Protein AF-A0A200PPG8-F1 (afdb_monomer_lite)

Organism: Macleaya cordata (NCBI:txid56857)

Foldseek 3Di:
DDDDDQDLVNVLVVCVLLLLLLLCVCPVVVDDSLLSLLLSLLVVVVCVVPQPCLSVLLSPDDSVLSVLQSQLSVVLVVLLPDPDHDPVVVQPPQVSHVSSQVSTDPVDGDGSVNCNVCSVVSVVSSVVSSVVVCSSCVVSNVVSVVVVVVVDDDPDDDDDDDDDDDDDDDDDDDDDDPDDPPDDPDDDDPDPPVRDDDDDDDDPPDDDDPVNVVVVVVVVVPD

Sequence (223 aa):
MASPSVTIDDLRSFHSVDRDIYTRLVMNLLRNPVEALQIMAFWVWIEESGFPNIITKMESVTNLVLNSLVEEAKLCLNYITKEVPPPASTMNNNNGIPIMRNLMNDKQKISFEFLHEHRLNALCGITKTMKNLSKVFDDIIQQAMANAAAVVPPPSSMFVWRGVYETGESSSPSHQSNLNVRAVPWSPADVPHGQRTMFITFSRGYPISESEVLNFFSRYARS

Structure (mmCIF, N/CA/C/O backbone):
data_AF-A0A200PPG8-F1
#
_entry.id   AF-A0A200PPG8-F1
#
loop_
_atom_site.group_PDB
_atom_site.id
_atom_site.type_symbol
_atom_site.label_atom_id
_atom_site.label_alt_id
_atom_site.label_comp_id
_atom_site.label_asym_id
_atom_site.label_entity_id
_atom_site.label_seq_id
_atom_site.pdbx_PDB_ins_code
_atom_site.Cartn_x
_atom_site.Cartn_y
_atom_site.Cartn_z
_atom_site.occupancy
_atom_site.B_iso_or_equiv
_atom_site.auth_seq_id
_atom_site.auth_comp_id
_atom_site.auth_asym_id
_atom_site.auth_atom_id
_atom_site.pdbx_PDB_model_num
ATOM 1 N N . MET A 1 1 ? -30.748 25.355 1.255 1.00 45.31 1 MET A N 1
ATOM 2 C CA . MET A 1 1 ? -30.587 23.888 1.174 1.00 45.31 1 MET A CA 1
ATOM 3 C C . MET A 1 1 ? -29.269 23.562 1.851 1.00 45.31 1 MET A C 1
ATOM 5 O O . MET A 1 1 ? -28.258 24.096 1.418 1.00 45.31 1 MET A O 1
ATOM 9 N N . ALA A 1 2 ? -29.284 22.832 2.967 1.00 50.25 2 ALA A N 1
ATOM 10 C CA . ALA A 1 2 ? -28.052 22.414 3.632 1.00 50.25 2 ALA A CA 1
ATOM 11 C C . ALA A 1 2 ? -27.408 21.298 2.798 1.00 50.25 2 ALA A C 1
ATOM 13 O O . ALA A 1 2 ? -28.089 20.339 2.439 1.00 50.25 2 ALA A O 1
ATOM 14 N N . SER A 1 3 ? -26.135 21.451 2.442 1.00 53.78 3 SER A N 1
ATOM 15 C CA . SER A 1 3 ? -25.363 20.400 1.780 1.00 53.78 3 SER A CA 1
ATOM 16 C C . SER A 1 3 ? -25.316 19.170 2.695 1.00 53.78 3 SER A C 1
ATOM 18 O O . SER A 1 3 ? -25.080 19.349 3.893 1.00 53.78 3 SER A O 1
ATOM 20 N N . PRO A 1 4 ? -25.534 17.943 2.191 1.00 70.00 4 PRO A N 1
ATOM 21 C CA . PRO A 1 4 ? -25.400 16.750 3.018 1.00 70.00 4 PRO A CA 1
ATOM 22 C C . PRO A 1 4 ? -23.974 16.683 3.581 1.00 70.00 4 PRO A C 1
ATOM 24 O O . PRO A 1 4 ? -22.997 16.747 2.835 1.00 70.00 4 PRO A O 1
ATOM 27 N N . SER A 1 5 ? -23.850 16.619 4.907 1.00 80.12 5 SER A N 1
ATOM 28 C CA . SER A 1 5 ? -22.564 16.441 5.577 1.00 80.12 5 SER A CA 1
ATOM 29 C C . SER A 1 5 ? -22.092 15.005 5.363 1.00 80.12 5 SER A C 1
ATOM 31 O O . SER A 1 5 ? -22.728 14.081 5.866 1.00 80.12 5 SER A O 1
ATOM 33 N N . VAL A 1 6 ? -20.994 14.822 4.628 1.00 84.25 6 VAL A N 1
ATOM 34 C CA . VAL A 1 6 ? -20.362 13.508 4.429 1.00 84.25 6 VAL A CA 1
ATOM 35 C C . VAL A 1 6 ? -19.910 12.958 5.782 1.00 84.25 6 VAL A C 1
ATOM 37 O O . VAL A 1 6 ? -19.174 13.634 6.508 1.00 84.25 6 VAL A O 1
ATOM 40 N N . THR A 1 7 ? -20.355 11.752 6.130 1.00 91.31 7 THR A N 1
ATOM 41 C CA . THR A 1 7 ? -20.001 11.101 7.397 1.00 91.31 7 THR A CA 1
ATOM 42 C C . THR A 1 7 ? -18.710 10.286 7.277 1.00 91.31 7 THR A C 1
ATOM 44 O O . THR A 1 7 ? -18.223 10.006 6.181 1.00 91.31 7 THR A O 1
ATOM 47 N N . ILE A 1 8 ? -18.128 9.885 8.413 1.00 90.31 8 ILE A N 1
ATOM 48 C CA . ILE A 1 8 ? -16.945 9.009 8.416 1.00 90.31 8 ILE A CA 1
ATOM 49 C C . ILE A 1 8 ? -17.258 7.619 7.848 1.00 90.31 8 ILE A C 1
ATOM 51 O O . ILE A 1 8 ? -16.402 7.023 7.199 1.00 90.31 8 ILE A O 1
ATOM 55 N N . ASP A 1 9 ? -18.477 7.119 8.041 1.00 90.12 9 ASP A N 1
ATOM 56 C CA . ASP A 1 9 ? -18.884 5.803 7.544 1.00 90.12 9 ASP A CA 1
ATOM 57 C C . ASP A 1 9 ? -19.121 5.818 6.028 1.00 90.12 9 ASP A C 1
ATOM 59 O O . ASP A 1 9 ? -18.788 4.843 5.349 1.00 90.12 9 ASP A O 1
ATOM 63 N N . ASP A 1 10 ? -19.561 6.954 5.471 1.00 91.88 10 ASP A N 1
ATOM 64 C CA . ASP A 1 10 ? -19.589 7.165 4.017 1.00 91.88 10 ASP A CA 1
ATOM 65 C C . ASP A 1 10 ? -18.169 7.118 3.434 1.00 91.88 10 ASP A C 1
ATOM 67 O O . ASP A 1 10 ? -17.919 6.434 2.440 1.00 91.88 10 ASP A O 1
ATOM 71 N N . LEU A 1 11 ? -17.208 7.789 4.086 1.00 91.62 11 LEU A N 1
ATOM 72 C CA . LEU A 1 11 ? -15.799 7.764 3.672 1.00 91.62 11 LEU A CA 1
ATOM 73 C C . LEU A 1 11 ? -15.197 6.358 3.775 1.00 91.62 11 LEU A C 1
ATOM 75 O O . LEU A 1 11 ? -14.459 5.933 2.889 1.00 91.62 11 LEU A O 1
ATOM 79 N N . ARG A 1 12 ? -15.517 5.612 4.835 1.00 94.25 12 ARG A N 1
ATOM 80 C CA . ARG A 1 12 ? -15.072 4.220 4.994 1.00 94.25 12 ARG A CA 1
ATOM 81 C C . ARG A 1 12 ? -15.654 3.307 3.923 1.00 94.25 12 ARG A C 1
ATOM 83 O O . ARG A 1 12 ? -14.930 2.460 3.413 1.00 94.25 12 ARG A O 1
ATOM 90 N N . SER A 1 13 ? -16.923 3.491 3.571 1.00 93.06 13 SER A N 1
ATOM 91 C CA . SER A 1 13 ? -17.581 2.719 2.512 1.00 93.06 13 SER A CA 1
ATOM 92 C C . SER A 1 13 ? -16.960 3.009 1.145 1.00 93.06 13 SER A C 1
ATOM 94 O O . SER A 1 13 ? -16.711 2.086 0.368 1.00 93.06 13 SER A O 1
ATOM 96 N N . PHE A 1 14 ? -16.636 4.279 0.882 1.00 92.31 14 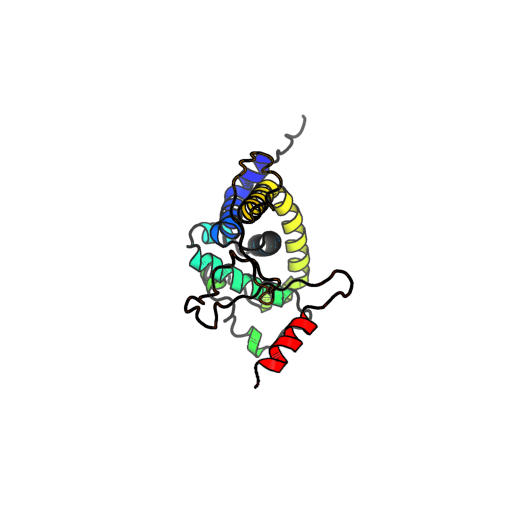PHE A N 1
ATOM 97 C CA . PHE A 1 14 ? -15.924 4.700 -0.323 1.00 92.31 14 PHE A CA 1
ATOM 98 C C . PHE A 1 14 ? -14.538 4.045 -0.438 1.00 92.31 14 PHE A C 1
ATOM 100 O O . PHE A 1 14 ? -14.189 3.532 -1.495 1.00 92.31 14 PHE A O 1
ATOM 107 N N . HIS A 1 15 ? -13.789 3.977 0.663 1.00 93.94 15 HIS A N 1
ATOM 108 C CA . HIS A 1 15 ? -12.464 3.349 0.734 1.00 93.94 15 HIS A CA 1
ATOM 109 C C . HIS A 1 15 ? -12.511 1.848 1.078 1.00 93.94 15 HIS A C 1
ATOM 111 O O . HIS A 1 15 ? -11.569 1.320 1.666 1.00 93.94 15 HIS A O 1
ATOM 117 N N . SER A 1 16 ? -13.604 1.143 0.775 1.00 95.44 16 SER A N 1
ATOM 118 C CA . SER A 1 16 ? -13.795 -0.257 1.194 1.00 95.44 16 SER A CA 1
ATOM 119 C C . SER A 1 16 ? -12.690 -1.196 0.695 1.00 95.44 16 SER A C 1
ATOM 121 O O . SER A 1 16 ? -12.131 -1.944 1.495 1.00 95.44 16 SER A O 1
ATOM 123 N N . VAL A 1 17 ? -12.313 -1.100 -0.583 1.00 95.44 17 VAL A N 1
ATOM 124 C CA . VAL A 1 17 ? -11.213 -1.888 -1.171 1.00 95.44 17 VAL A CA 1
ATOM 125 C C . VAL A 1 17 ? -9.872 -1.543 -0.511 1.00 95.44 17 VAL A C 1
ATOM 127 O O . VAL A 1 17 ? -9.114 -2.431 -0.119 1.00 95.44 17 VAL A O 1
ATOM 130 N N . ASP A 1 18 ? -9.593 -0.250 -0.315 1.00 95.62 18 ASP A N 1
ATOM 131 C CA . ASP A 1 18 ? -8.359 0.204 0.337 1.00 95.62 18 ASP A CA 1
ATOM 132 C C . ASP A 1 18 ? -8.262 -0.330 1.774 1.00 95.62 18 ASP A C 1
ATOM 134 O O . ASP A 1 18 ? -7.196 -0.751 2.230 1.00 95.62 18 ASP A O 1
ATOM 138 N N . ARG A 1 19 ? -9.394 -0.326 2.490 1.00 96.50 19 ARG A N 1
ATOM 139 C CA . ARG A 1 19 ? -9.517 -0.836 3.860 1.00 96.50 19 ARG A CA 1
ATOM 140 C C . ARG A 1 19 ? -9.292 -2.339 3.928 1.00 96.50 19 ARG A C 1
ATOM 142 O O . ARG A 1 19 ? -8.657 -2.783 4.884 1.00 96.50 19 ARG A O 1
ATOM 149 N N . ASP A 1 20 ? -9.772 -3.111 2.956 1.00 96.69 20 ASP A N 1
ATOM 150 C CA . ASP A 1 20 ? -9.534 -4.558 2.916 1.00 96.69 20 ASP A CA 1
ATOM 151 C C . ASP A 1 20 ? -8.038 -4.862 2.773 1.00 96.69 20 ASP A C 1
ATOM 153 O O . ASP A 1 20 ? -7.451 -5.568 3.599 1.00 96.69 20 ASP A O 1
ATOM 157 N N . ILE A 1 21 ? -7.374 -4.220 1.808 1.00 96.88 21 ILE A N 1
ATOM 158 C CA . ILE A 1 21 ? -5.933 -4.400 1.595 1.00 96.88 21 ILE A CA 1
ATOM 159 C C . ILE A 1 21 ? -5.150 -3.953 2.830 1.00 96.88 21 ILE A C 1
ATOM 161 O O . ILE A 1 21 ? -4.291 -4.694 3.308 1.00 96.88 21 ILE A O 1
ATOM 165 N N . TYR A 1 22 ? -5.462 -2.786 3.399 1.00 97.81 22 TYR A N 1
ATOM 166 C CA . TYR A 1 22 ? -4.789 -2.307 4.606 1.00 97.81 22 TYR A CA 1
ATOM 167 C C . TYR A 1 22 ? -4.988 -3.254 5.799 1.00 97.81 22 TYR A C 1
ATOM 169 O O . TYR A 1 22 ? -4.037 -3.542 6.531 1.00 97.81 22 TYR A O 1
ATOM 177 N N . THR A 1 23 ? -6.190 -3.812 5.958 1.00 97.31 23 THR A N 1
ATOM 178 C CA . THR A 1 23 ? -6.472 -4.834 6.975 1.00 97.31 23 THR A CA 1
ATOM 179 C C . THR A 1 23 ? -5.595 -6.062 6.758 1.00 97.31 23 THR A C 1
ATOM 181 O O . THR A 1 23 ? -4.955 -6.524 7.699 1.00 97.31 23 THR A O 1
ATOM 184 N N . ARG A 1 24 ? -5.472 -6.550 5.519 1.00 96.88 24 ARG A N 1
ATOM 185 C CA . ARG A 1 24 ? -4.594 -7.683 5.189 1.00 96.88 24 ARG A CA 1
ATOM 186 C C . ARG A 1 24 ? -3.123 -7.388 5.489 1.00 96.88 24 ARG A C 1
ATOM 188 O O . ARG A 1 24 ? -2.428 -8.259 6.015 1.00 96.88 24 ARG A O 1
ATOM 195 N N . LEU A 1 25 ? -2.644 -6.174 5.208 1.00 96.62 25 LEU A N 1
ATOM 196 C CA . LEU A 1 25 ? -1.270 -5.767 5.521 1.00 96.62 25 LEU A CA 1
ATOM 197 C C . LEU A 1 25 ? -0.988 -5.810 7.028 1.00 96.62 25 LEU A C 1
ATOM 199 O O . LEU A 1 25 ? 0.041 -6.336 7.454 1.00 96.62 25 LEU A O 1
ATOM 203 N N . VAL A 1 26 ? -1.890 -5.258 7.836 1.00 96.62 26 VAL A N 1
ATOM 204 C CA . VAL A 1 26 ? -1.639 -5.065 9.269 1.00 96.62 26 VAL A CA 1
ATOM 205 C C . VAL A 1 26 ? -2.022 -6.295 10.095 1.00 96.62 26 VAL A C 1
ATOM 207 O O . VAL A 1 26 ? -1.306 -6.652 11.024 1.00 96.62 26 VAL A O 1
ATOM 210 N N . MET A 1 27 ? -3.116 -6.976 9.755 1.00 92.56 27 MET A N 1
ATOM 211 C CA . MET A 1 27 ? -3.640 -8.099 10.541 1.00 92.56 27 MET A CA 1
ATOM 212 C C . MET A 1 27 ? -3.097 -9.452 10.086 1.00 92.56 27 MET A C 1
ATOM 214 O O . MET A 1 27 ? -2.810 -10.302 10.923 1.00 92.56 27 MET A O 1
ATOM 218 N N . ASN A 1 28 ? -2.943 -9.669 8.776 1.00 92.62 28 ASN A N 1
ATOM 219 C CA . ASN A 1 28 ? -2.535 -10.974 8.246 1.00 92.62 28 ASN A CA 1
ATOM 220 C C . ASN A 1 28 ? -1.027 -11.037 7.998 1.00 92.62 28 ASN A C 1
ATOM 222 O O . ASN A 1 28 ? -0.408 -12.064 8.264 1.00 92.62 28 ASN A O 1
ATOM 226 N N . LEU A 1 29 ? -0.438 -9.956 7.476 1.00 93.19 29 LEU A N 1
ATOM 227 C CA . LEU A 1 29 ? 1.008 -9.859 7.240 1.00 93.19 29 LEU A CA 1
ATOM 228 C C . LEU A 1 29 ? 1.774 -9.240 8.415 1.00 93.19 29 LEU A C 1
ATOM 230 O O . LEU A 1 29 ? 3.002 -9.199 8.367 1.00 93.19 29 LEU A O 1
ATOM 234 N N . LEU A 1 30 ? 1.070 -8.775 9.455 1.00 92.56 30 LEU A N 1
ATOM 235 C CA . LEU A 1 30 ? 1.650 -8.214 10.682 1.00 92.56 30 LEU A CA 1
ATOM 236 C C . LEU A 1 30 ? 2.656 -7.079 10.418 1.00 92.56 30 LEU A C 1
ATOM 238 O O . LEU A 1 30 ? 3.627 -6.899 11.155 1.00 92.56 30 LEU A O 1
ATOM 242 N N . ARG A 1 31 ? 2.439 -6.310 9.344 1.00 92.81 31 ARG A N 1
ATOM 243 C CA . ARG A 1 31 ? 3.275 -5.153 9.008 1.00 92.81 31 ARG A CA 1
ATOM 244 C C . ARG A 1 31 ? 3.054 -4.038 10.024 1.00 92.81 31 ARG A C 1
ATOM 246 O O . ARG A 1 31 ? 1.965 -3.880 10.577 1.00 92.81 31 ARG A O 1
ATOM 253 N N . ASN A 1 32 ? 4.083 -3.216 10.229 1.00 92.81 32 ASN A N 1
ATOM 254 C CA . ASN A 1 32 ? 3.949 -2.020 11.051 1.00 92.81 32 ASN A CA 1
ATOM 255 C C . ASN A 1 32 ? 2.842 -1.110 10.466 1.00 92.81 32 ASN A C 1
ATOM 257 O O . ASN A 1 32 ? 2.901 -0.814 9.272 1.00 92.81 32 ASN A O 1
ATOM 261 N N . PRO A 1 33 ? 1.868 -0.626 11.265 1.00 93.69 33 PRO A N 1
ATOM 262 C CA . PRO A 1 33 ? 0.757 0.177 10.745 1.00 93.69 33 PRO A CA 1
ATOM 263 C C . PRO A 1 33 ? 1.197 1.446 10.005 1.00 93.69 33 PRO A C 1
ATOM 265 O O . PRO A 1 33 ? 0.614 1.803 8.987 1.00 93.69 33 PRO A O 1
ATOM 268 N N . VAL A 1 34 ? 2.254 2.116 10.473 1.00 93.62 34 VAL A N 1
ATOM 269 C CA . VAL A 1 34 ? 2.763 3.344 9.842 1.00 93.62 34 VAL A CA 1
ATOM 270 C C . VAL A 1 34 ? 3.421 3.030 8.498 1.00 93.62 34 VAL A C 1
ATOM 272 O O . VAL A 1 34 ? 3.167 3.729 7.518 1.00 93.62 34 VAL A O 1
ATOM 275 N N . GLU A 1 35 ? 4.213 1.955 8.428 1.00 95.38 35 GLU A N 1
ATOM 276 C CA . GLU A 1 35 ? 4.800 1.471 7.170 1.00 95.38 35 GLU A CA 1
ATOM 277 C C . GLU A 1 35 ? 3.700 1.057 6.182 1.00 95.38 35 GLU A C 1
ATOM 279 O O . GLU A 1 35 ? 3.683 1.516 5.043 1.00 95.38 35 GLU A O 1
ATOM 284 N N . ALA A 1 36 ? 2.733 0.250 6.627 1.00 96.75 36 ALA A N 1
ATOM 285 C CA . ALA A 1 36 ? 1.607 -0.184 5.805 1.00 96.75 36 ALA A CA 1
ATOM 286 C C . ALA A 1 36 ? 0.785 1.006 5.283 1.00 96.75 36 ALA A C 1
ATOM 288 O O . ALA A 1 36 ? 0.353 0.998 4.131 1.00 96.75 36 ALA A O 1
ATOM 289 N N . LEU A 1 37 ? 0.614 2.057 6.093 1.00 97.25 37 LEU A N 1
ATOM 290 C CA . LEU A 1 37 ? -0.104 3.267 5.696 1.00 97.25 37 LEU A CA 1
ATOM 291 C C . LEU A 1 37 ? 0.655 4.036 4.608 1.00 97.25 37 LEU A C 1
ATOM 293 O O . LEU A 1 37 ? 0.040 4.528 3.663 1.00 97.25 37 LEU A O 1
ATOM 297 N N . GLN A 1 38 ? 1.983 4.118 4.716 1.00 97.44 38 GLN A N 1
ATOM 298 C CA . GLN A 1 38 ? 2.824 4.734 3.691 1.00 97.44 38 GLN A CA 1
ATOM 299 C C . GLN A 1 38 ? 2.758 3.957 2.368 1.00 97.44 38 GLN A C 1
ATOM 301 O O . GLN A 1 38 ? 2.671 4.564 1.301 1.00 97.44 38 GLN A O 1
ATOM 306 N N . ILE A 1 39 ? 2.757 2.624 2.436 1.00 97.56 39 ILE A N 1
ATOM 307 C CA . ILE A 1 39 ? 2.654 1.746 1.265 1.00 97.56 39 ILE A CA 1
ATOM 308 C C . ILE A 1 39 ? 1.281 1.880 0.592 1.00 97.56 39 ILE A C 1
ATOM 310 O O . ILE A 1 39 ? 1.216 2.060 -0.623 1.00 97.56 39 ILE A O 1
ATOM 314 N N . MET A 1 40 ? 0.192 1.893 1.367 1.00 97.62 40 MET A N 1
ATOM 315 C CA . MET A 1 40 ? -1.151 2.153 0.835 1.00 97.62 40 MET A CA 1
ATOM 316 C C . MET A 1 40 ? -1.250 3.530 0.178 1.00 97.62 40 MET A C 1
ATOM 318 O O . MET A 1 40 ? -1.759 3.652 -0.934 1.00 97.62 40 MET A O 1
ATOM 322 N N . ALA A 1 41 ? -0.723 4.569 0.831 1.00 97.19 41 ALA A N 1
ATOM 323 C CA . ALA A 1 41 ? -0.727 5.919 0.278 1.00 97.19 41 ALA A CA 1
ATOM 324 C C . ALA A 1 41 ? 0.074 6.021 -1.029 1.00 97.19 41 ALA A C 1
ATOM 326 O O . ALA A 1 41 ? -0.315 6.765 -1.928 1.00 97.19 41 ALA A O 1
ATOM 327 N N . PHE A 1 42 ? 1.160 5.255 -1.156 1.00 96.81 42 PHE A N 1
ATOM 328 C CA . PHE A 1 42 ? 1.907 5.132 -2.402 1.00 96.81 42 PHE A CA 1
ATOM 329 C C . PHE A 1 42 ? 1.078 4.497 -3.522 1.00 96.81 42 PHE A C 1
ATOM 331 O O . PHE A 1 42 ? 1.044 5.047 -4.620 1.00 96.81 42 PHE A O 1
ATOM 338 N N . TRP A 1 43 ? 0.375 3.390 -3.268 1.00 96.00 43 TRP A N 1
ATOM 339 C CA . TRP A 1 43 ? -0.461 2.752 -4.294 1.00 96.00 43 TRP A CA 1
ATOM 340 C C . TRP A 1 43 ? -1.634 3.626 -4.737 1.00 96.00 43 TRP A C 1
ATOM 342 O O . TRP A 1 43 ? -1.886 3.724 -5.936 1.00 96.00 43 TRP A O 1
ATOM 352 N N . VAL A 1 44 ? -2.281 4.330 -3.804 1.00 94.88 44 VAL A N 1
ATOM 353 C CA . VAL A 1 44 ? -3.324 5.318 -4.131 1.00 94.88 44 VAL A CA 1
ATOM 354 C C . VAL A 1 44 ? -2.755 6.447 -4.986 1.00 94.88 44 VAL A C 1
ATOM 356 O O . VAL A 1 44 ? -3.341 6.795 -6.006 1.00 94.88 44 VAL A O 1
ATOM 359 N N . TRP A 1 45 ? -1.583 6.985 -4.635 1.00 95.25 45 TRP A N 1
ATOM 360 C CA . TRP A 1 45 ? -0.941 8.017 -5.451 1.00 95.25 45 TRP A CA 1
ATOM 361 C C . TRP A 1 45 ? -0.606 7.519 -6.866 1.00 95.25 45 TRP A C 1
ATOM 363 O O . TRP A 1 45 ? -0.790 8.256 -7.834 1.00 95.25 45 TRP A O 1
ATOM 373 N N . ILE A 1 46 ? -0.148 6.274 -7.014 1.00 92.50 46 ILE A N 1
ATOM 374 C CA . ILE A 1 46 ? 0.092 5.657 -8.326 1.00 92.50 46 ILE A CA 1
ATOM 375 C C . ILE A 1 46 ? -1.198 5.583 -9.148 1.00 92.50 46 ILE A C 1
ATOM 377 O O . ILE A 1 46 ? -1.188 5.912 -10.336 1.00 92.50 46 ILE A O 1
ATOM 381 N N . GLU A 1 47 ? -2.307 5.206 -8.520 1.00 91.94 47 GLU A N 1
ATOM 382 C CA . GLU A 1 47 ? -3.615 5.157 -9.167 1.00 91.94 47 GLU A CA 1
ATOM 383 C C . GLU A 1 47 ? -4.060 6.544 -9.660 1.00 91.94 47 GLU A C 1
ATOM 385 O O . GLU A 1 47 ? -4.403 6.707 -10.834 1.00 91.94 47 GLU A O 1
ATOM 390 N N . GLU A 1 48 ? -3.933 7.564 -8.806 1.00 90.50 48 GLU A N 1
ATOM 391 C CA . GLU A 1 48 ? -4.201 8.971 -9.139 1.00 90.50 48 GLU A CA 1
ATOM 392 C C . GLU A 1 48 ? -3.257 9.527 -10.221 1.00 90.50 48 GLU A C 1
ATOM 394 O O .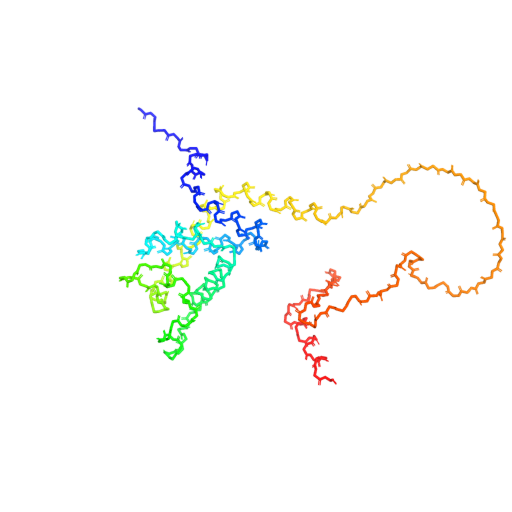 GLU A 1 48 ? -3.639 10.408 -10.991 1.00 90.50 48 GLU A O 1
ATOM 399 N N . SER A 1 49 ? -2.036 8.994 -10.317 1.00 87.88 49 SER A N 1
ATOM 400 C CA . SER A 1 49 ? -1.009 9.422 -11.278 1.00 87.88 49 SER A CA 1
ATOM 401 C C . SER A 1 49 ? -1.144 8.773 -12.660 1.00 87.88 49 SER A C 1
ATOM 403 O O . SER A 1 49 ? -0.279 8.954 -13.519 1.00 87.88 49 SER A O 1
ATOM 405 N N . GLY A 1 50 ? -2.229 8.029 -12.894 1.00 86.00 50 GLY A N 1
ATOM 406 C CA . GLY A 1 50 ? -2.568 7.481 -14.205 1.00 86.00 50 GLY A CA 1
ATOM 407 C C . GLY A 1 50 ? -2.373 5.976 -14.344 1.00 86.00 50 GLY A C 1
ATOM 408 O O . GLY A 1 50 ? -2.374 5.486 -15.467 1.00 86.00 50 GLY A O 1
ATOM 409 N N . PHE A 1 51 ? -2.242 5.224 -13.248 1.00 88.00 51 PHE A N 1
ATOM 410 C CA . PHE A 1 51 ? -2.207 3.756 -13.273 1.00 88.00 51 PHE A CA 1
ATOM 411 C C . PHE A 1 51 ? -3.483 3.173 -12.637 1.00 88.00 51 PHE A C 1
ATOM 413 O O . PHE A 1 51 ? -3.429 2.633 -11.530 1.00 88.00 51 PHE A O 1
ATOM 420 N N . PRO A 1 52 ? -4.644 3.285 -13.314 1.00 85.44 52 PRO A N 1
ATOM 421 C CA . PRO A 1 52 ? -5.944 2.967 -12.732 1.00 85.44 52 PRO A CA 1
ATOM 422 C C . PRO A 1 52 ? -6.086 1.483 -12.383 1.00 85.44 52 PRO A C 1
ATOM 424 O O . PRO A 1 52 ? -5.581 0.616 -13.105 1.00 85.44 52 PRO A O 1
ATOM 427 N N . ASN A 1 53 ? -6.884 1.193 -11.354 1.00 86.62 53 ASN A N 1
ATOM 428 C CA . ASN A 1 53 ? -7.253 -0.148 -10.897 1.00 86.62 53 ASN A CA 1
ATOM 429 C C . ASN A 1 53 ? -6.093 -0.969 -10.325 1.00 86.62 53 ASN A C 1
ATOM 431 O O . ASN A 1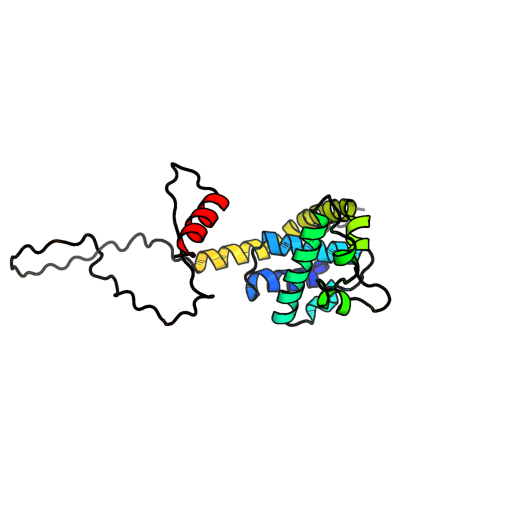 53 ? -6.171 -2.198 -10.295 1.00 86.62 53 ASN A O 1
ATOM 435 N N . ILE A 1 54 ? -4.989 -0.343 -9.907 1.00 89.25 54 ILE A N 1
ATOM 436 C CA . ILE A 1 54 ? -3.903 -1.107 -9.291 1.00 89.25 54 ILE A CA 1
ATOM 437 C C . ILE A 1 54 ? -4.376 -1.696 -7.960 1.00 89.25 54 ILE A C 1
ATOM 439 O O . ILE A 1 54 ? -4.162 -2.881 -7.714 1.00 89.25 54 ILE A O 1
ATOM 443 N N . ILE A 1 55 ? -5.091 -0.910 -7.154 1.00 91.69 55 ILE A N 1
ATOM 444 C CA . ILE A 1 55 ? -5.575 -1.319 -5.836 1.00 91.69 55 ILE A CA 1
ATOM 445 C C . ILE A 1 55 ? -6.632 -2.415 -5.974 1.00 91.69 55 ILE A C 1
ATOM 447 O O . ILE A 1 55 ? -6.503 -3.475 -5.368 1.00 91.69 55 ILE A O 1
ATOM 451 N N . THR A 1 56 ? -7.631 -2.225 -6.836 1.00 91.38 56 THR A N 1
ATOM 452 C CA . THR A 1 56 ? -8.679 -3.237 -7.063 1.00 91.38 56 THR A CA 1
ATOM 453 C C . THR A 1 56 ? -8.108 -4.557 -7.581 1.00 91.38 56 THR A C 1
ATOM 455 O O . THR A 1 56 ? -8.570 -5.631 -7.208 1.00 91.38 56 THR A O 1
ATOM 458 N N . LYS A 1 57 ? -7.033 -4.527 -8.377 1.00 90.31 57 LYS A N 1
ATOM 459 C CA . LYS A 1 57 ? -6.330 -5.757 -8.767 1.00 90.31 57 LYS A CA 1
ATOM 460 C C . LYS A 1 57 ? -5.591 -6.413 -7.599 1.00 90.31 57 LYS A C 1
ATOM 462 O O . LYS A 1 57 ? -5.563 -7.643 -7.538 1.00 90.31 57 LYS A O 1
ATOM 467 N N . MET A 1 58 ? -5.024 -5.634 -6.672 1.00 91.69 58 MET A N 1
ATOM 468 C CA . MET A 1 58 ? -4.374 -6.161 -5.461 1.00 91.69 58 MET A CA 1
ATOM 469 C C . MET A 1 58 ? -5.353 -6.864 -4.517 1.00 91.69 58 MET A C 1
ATOM 471 O O . MET A 1 58 ? -4.948 -7.795 -3.825 1.00 91.69 58 MET A O 1
ATOM 475 N N . GLU A 1 59 ? -6.632 -6.488 -4.515 1.00 91.94 59 GLU A N 1
ATOM 476 C CA . GLU A 1 59 ? -7.668 -7.163 -3.719 1.00 91.94 59 GLU A CA 1
ATOM 477 C C . GLU A 1 59 ? -7.706 -8.675 -4.011 1.00 91.94 59 GLU A C 1
ATOM 479 O O . GLU A 1 59 ? -7.728 -9.500 -3.099 1.00 91.94 59 GLU A O 1
ATOM 484 N N . SER A 1 60 ? -7.582 -9.054 -5.286 1.00 90.50 60 SER A N 1
ATOM 485 C CA . SER A 1 60 ? -7.674 -10.449 -5.741 1.00 90.50 60 SER A CA 1
ATOM 486 C C . SER A 1 60 ? -6.415 -11.302 -5.523 1.00 90.50 60 SER A C 1
ATOM 488 O O . SER A 1 60 ? -6.464 -12.526 -5.674 1.00 90.50 60 SER A O 1
ATOM 490 N N . VAL A 1 61 ? -5.269 -10.695 -5.193 1.00 91.94 61 VAL A N 1
ATOM 491 C CA . VAL A 1 61 ? -4.001 -11.433 -5.067 1.00 91.94 61 VAL A CA 1
ATOM 492 C C . VAL A 1 61 ? -3.887 -12.127 -3.711 1.00 91.94 61 VAL A C 1
ATOM 494 O O . VAL A 1 61 ? -4.510 -11.726 -2.732 1.00 91.94 61 VAL A O 1
ATOM 497 N N . THR A 1 62 ? -3.049 -13.157 -3.601 1.00 94.75 62 THR A N 1
ATOM 498 C CA . THR A 1 62 ? -2.808 -13.846 -2.321 1.00 94.75 62 THR A CA 1
ATOM 499 C C . THR A 1 62 ? -1.955 -13.002 -1.369 1.00 94.75 62 THR A C 1
ATOM 501 O O . THR A 1 62 ? -1.231 -12.104 -1.794 1.00 94.75 62 THR A O 1
ATOM 504 N N . ASN A 1 63 ? -1.975 -13.318 -0.069 1.00 93.19 63 ASN A N 1
ATOM 505 C CA . ASN A 1 63 ? -1.121 -12.641 0.920 1.00 93.19 63 ASN A CA 1
ATOM 506 C C . ASN A 1 63 ? 0.378 -12.781 0.608 1.00 93.19 63 ASN A C 1
ATOM 508 O O . ASN A 1 63 ? 1.139 -11.858 0.877 1.00 93.19 63 ASN A O 1
ATOM 512 N N . LEU A 1 64 ? 0.796 -13.890 -0.013 1.00 93.50 64 LEU A N 1
ATOM 513 C CA . LEU A 1 64 ? 2.172 -14.077 -0.477 1.00 93.50 64 LEU A CA 1
ATOM 514 C C . LEU A 1 64 ? 2.546 -13.041 -1.548 1.00 93.50 64 LEU A C 1
ATOM 516 O O . LEU A 1 64 ? 3.566 -12.370 -1.425 1.00 93.50 64 LEU A O 1
ATOM 520 N N . VAL A 1 65 ? 1.699 -12.883 -2.569 1.00 94.00 65 VAL A N 1
ATOM 521 C CA . VAL A 1 65 ? 1.922 -11.914 -3.653 1.00 94.00 65 VAL A CA 1
ATOM 522 C C . VAL A 1 65 ? 1.827 -10.482 -3.130 1.00 94.00 65 VAL A C 1
ATOM 524 O O . VAL A 1 65 ? 2.660 -9.650 -3.481 1.00 94.00 65 VAL A O 1
ATOM 527 N N . LEU A 1 66 ? 0.866 -10.203 -2.244 1.00 95.31 66 LEU A N 1
ATOM 528 C CA . LEU A 1 66 ? 0.733 -8.902 -1.591 1.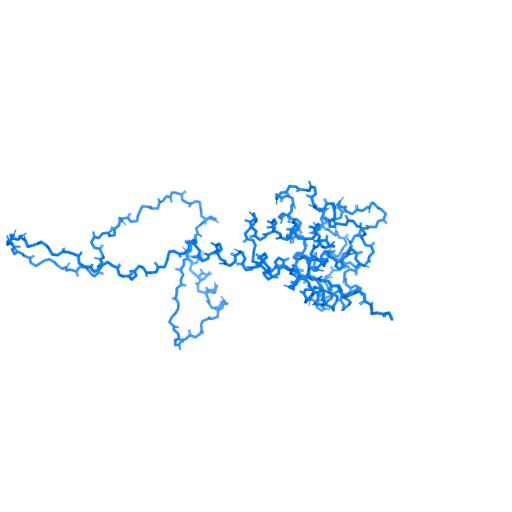00 95.31 66 LEU A CA 1
ATOM 529 C C . LEU A 1 66 ? 1.998 -8.552 -0.795 1.00 95.31 66 LEU A C 1
ATOM 531 O O . LEU A 1 66 ? 2.485 -7.430 -0.875 1.00 95.31 66 LEU A O 1
ATOM 535 N N . ASN A 1 67 ? 2.583 -9.519 -0.087 1.00 94.56 67 ASN A N 1
ATOM 536 C CA . ASN A 1 67 ? 3.831 -9.317 0.639 1.00 94.56 67 ASN A CA 1
ATOM 537 C C . ASN A 1 67 ? 4.997 -8.957 -0.295 1.00 94.56 67 ASN A C 1
ATOM 539 O O . ASN A 1 67 ? 5.788 -8.074 0.026 1.00 94.56 67 ASN A O 1
ATOM 543 N N . SER A 1 68 ? 5.091 -9.597 -1.463 1.00 93.94 68 SER A N 1
ATOM 544 C CA . SER A 1 68 ? 6.090 -9.241 -2.476 1.00 93.94 68 SER A CA 1
ATOM 545 C C . SER A 1 68 ? 5.838 -7.857 -3.087 1.00 93.94 68 SER A C 1
ATOM 547 O O . SER A 1 68 ? 6.786 -7.098 -3.268 1.00 93.94 68 SER A O 1
ATOM 549 N N . LEU A 1 69 ? 4.577 -7.485 -3.333 1.00 94.69 69 LEU A N 1
ATOM 550 C CA . LEU A 1 69 ? 4.202 -6.138 -3.786 1.00 94.69 69 LEU A CA 1
ATOM 551 C C . LEU A 1 69 ? 4.615 -5.052 -2.785 1.00 94.69 69 LEU A C 1
ATOM 553 O O . LEU A 1 69 ? 5.028 -3.970 -3.202 1.00 94.69 69 LEU A O 1
ATOM 557 N N . VAL A 1 70 ? 4.537 -5.331 -1.480 1.00 95.50 70 VAL A N 1
ATOM 558 C CA . VAL A 1 70 ? 5.034 -4.421 -0.435 1.00 95.50 70 VAL A CA 1
ATOM 559 C C . VAL A 1 70 ? 6.544 -4.215 -0.565 1.00 95.50 70 VAL A C 1
ATOM 561 O O . VAL A 1 70 ? 7.003 -3.078 -0.500 1.00 95.50 70 VAL A O 1
ATOM 564 N N . GLU A 1 71 ? 7.327 -5.273 -0.792 1.00 93.69 71 GLU A N 1
ATOM 565 C CA . GLU A 1 71 ? 8.782 -5.138 -0.968 1.00 93.69 71 GLU A CA 1
ATOM 566 C C . GLU A 1 71 ? 9.139 -4.323 -2.222 1.00 93.69 71 GLU A C 1
ATOM 568 O O . GLU A 1 71 ? 9.999 -3.442 -2.165 1.00 93.69 71 GLU A O 1
ATOM 573 N N . GLU A 1 72 ? 8.426 -4.525 -3.331 1.00 93.12 72 GLU A N 1
ATOM 574 C CA . GLU A 1 72 ? 8.584 -3.698 -4.535 1.00 93.12 72 GLU A CA 1
ATOM 575 C C . GLU A 1 72 ? 8.191 -2.232 -4.289 1.00 93.12 72 GLU A C 1
ATOM 577 O O . GLU A 1 72 ? 8.896 -1.311 -4.706 1.00 93.12 72 GLU A O 1
ATOM 582 N N . ALA A 1 73 ? 7.106 -1.990 -3.549 1.00 94.62 73 ALA A N 1
ATOM 583 C CA . ALA A 1 73 ? 6.678 -0.645 -3.173 1.00 94.62 73 ALA A CA 1
ATOM 584 C C . ALA A 1 73 ? 7.727 0.069 -2.303 1.00 94.62 73 ALA A C 1
ATOM 586 O O . ALA A 1 73 ? 7.991 1.256 -2.500 1.00 94.62 73 ALA A O 1
ATOM 587 N N . LYS A 1 74 ? 8.384 -0.649 -1.385 1.00 92.69 74 LYS A N 1
ATOM 588 C CA . LYS A 1 74 ? 9.492 -0.110 -0.580 1.00 92.69 74 LYS A CA 1
ATOM 589 C C . LYS A 1 74 ? 10.682 0.291 -1.445 1.00 92.69 74 LYS A C 1
ATOM 591 O O . LYS A 1 74 ? 11.291 1.330 -1.189 1.00 92.69 74 LYS A O 1
ATOM 596 N N . LEU A 1 75 ? 10.995 -0.486 -2.484 1.00 89.69 75 LEU A N 1
ATOM 597 C CA . LEU A 1 75 ? 12.030 -0.118 -3.453 1.00 89.69 75 LEU A CA 1
ATOM 598 C C . LEU A 1 75 ? 11.663 1.174 -4.195 1.00 89.69 75 LEU A C 1
ATOM 600 O O . LEU A 1 75 ? 12.506 2.067 -4.286 1.00 89.69 75 LEU A O 1
ATOM 604 N N . CYS A 1 76 ? 10.413 1.315 -4.650 1.00 90.69 76 CYS A N 1
ATOM 605 C CA . CYS A 1 76 ? 9.911 2.552 -5.259 1.00 90.69 76 CYS A CA 1
ATOM 606 C C . CYS A 1 76 ? 10.011 3.749 -4.308 1.00 90.69 76 CYS A C 1
ATOM 608 O O . CYS A 1 76 ? 10.529 4.799 -4.680 1.00 90.69 76 CYS A O 1
ATOM 610 N N . LEU A 1 77 ? 9.552 3.599 -3.066 1.00 91.94 77 LEU A N 1
ATOM 611 C CA . LEU A 1 77 ? 9.590 4.669 -2.070 1.00 91.94 77 LEU A CA 1
ATOM 612 C C . LEU A 1 77 ? 11.022 5.104 -1.760 1.00 91.94 77 LEU A C 1
ATOM 614 O O . LEU A 1 77 ? 11.316 6.295 -1.789 1.00 91.94 77 LEU A O 1
ATOM 618 N N . ASN A 1 78 ? 11.930 4.152 -1.537 1.00 88.81 78 ASN A N 1
ATOM 619 C CA . ASN A 1 78 ? 13.351 4.431 -1.321 1.00 88.81 78 ASN A CA 1
ATOM 620 C C . ASN A 1 78 ? 14.006 5.119 -2.528 1.00 88.81 78 ASN A C 1
ATOM 622 O O . ASN A 1 78 ? 14.975 5.859 -2.389 1.00 88.81 78 ASN A O 1
ATOM 626 N N . TYR A 1 79 ? 13.501 4.852 -3.727 1.00 84.88 79 TYR A N 1
ATOM 627 C CA . TYR A 1 79 ? 13.959 5.512 -4.937 1.00 84.88 79 TYR A CA 1
ATOM 628 C C . TYR A 1 79 ? 13.479 6.971 -4.994 1.00 84.88 79 TYR A C 1
ATOM 630 O O . TYR A 1 79 ? 14.278 7.869 -5.235 1.00 84.88 79 TYR A O 1
ATOM 638 N N . ILE A 1 80 ? 12.200 7.223 -4.703 1.00 89.00 80 ILE A N 1
ATOM 639 C CA . ILE A 1 80 ? 11.587 8.564 -4.699 1.00 89.00 80 ILE A CA 1
ATOM 640 C C . ILE A 1 80 ? 12.165 9.454 -3.579 1.00 89.00 80 ILE A C 1
ATOM 642 O O . ILE A 1 80 ? 12.240 10.679 -3.702 1.00 89.00 80 ILE A O 1
ATOM 646 N N . THR A 1 81 ? 12.591 8.876 -2.458 1.00 86.88 81 THR A N 1
ATOM 647 C CA . THR A 1 81 ? 13.184 9.657 -1.362 1.00 86.88 81 THR A CA 1
ATOM 648 C C . THR A 1 81 ? 14.619 10.094 -1.645 1.00 86.88 81 THR A C 1
ATOM 650 O O . THR A 1 81 ? 15.060 11.096 -1.082 1.00 86.88 81 THR A O 1
ATOM 653 N N . LYS A 1 82 ? 15.345 9.406 -2.535 1.00 82.69 82 LYS A N 1
ATOM 654 C CA . LYS A 1 82 ? 16.713 9.778 -2.916 1.00 82.69 82 LYS A CA 1
ATOM 655 C C . LYS A 1 82 ? 16.701 10.957 -3.888 1.00 82.69 82 LYS A C 1
ATOM 657 O O . LYS A 1 82 ? 16.005 10.942 -4.895 1.00 82.69 82 LYS A O 1
ATOM 662 N N . GLU A 1 83 ? 17.491 11.986 -3.583 1.00 70.50 83 GLU A N 1
ATOM 663 C CA . GLU A 1 83 ? 17.628 13.173 -4.442 1.00 70.50 83 GLU A CA 1
ATOM 664 C C . GLU A 1 83 ? 18.480 12.915 -5.685 1.00 70.50 83 GLU A C 1
ATOM 666 O O . GLU A 1 83 ? 18.288 13.564 -6.710 1.00 70.50 83 GLU A O 1
ATOM 671 N N . VAL A 1 84 ? 19.424 11.975 -5.592 1.00 70.38 84 VAL A N 1
ATOM 672 C CA . VAL A 1 84 ? 20.337 11.647 -6.685 1.00 70.38 84 VAL A CA 1
ATOM 673 C C . VAL A 1 84 ? 19.792 10.435 -7.444 1.00 70.38 84 VAL A C 1
ATOM 675 O O . VAL A 1 84 ? 19.622 9.375 -6.827 1.00 70.38 84 VAL A O 1
ATOM 678 N N . PRO A 1 85 ? 19.549 10.545 -8.764 1.00 62.84 85 PRO A N 1
ATOM 679 C CA . PRO A 1 85 ? 19.144 9.404 -9.570 1.00 62.84 85 PRO A CA 1
ATOM 680 C C . PRO A 1 85 ? 20.241 8.330 -9.524 1.00 62.84 85 PRO A C 1
ATOM 682 O O . PRO A 1 85 ? 21.425 8.651 -9.672 1.00 62.84 85 PRO A O 1
ATOM 685 N N . PRO A 1 86 ? 19.900 7.046 -9.322 1.00 61.75 86 PRO A N 1
ATOM 686 C CA . PRO A 1 86 ? 20.883 5.984 -9.457 1.00 61.75 86 PRO A CA 1
ATOM 687 C C . PRO A 1 86 ? 21.409 5.930 -10.901 1.00 61.75 86 PRO A C 1
ATOM 689 O O . PRO A 1 86 ? 20.720 6.369 -11.825 1.00 61.75 86 PRO A O 1
ATOM 692 N N . PRO A 1 87 ? 22.621 5.387 -11.115 1.00 63.56 87 PRO A N 1
ATOM 693 C CA . PRO A 1 87 ? 23.236 5.321 -12.437 1.00 63.56 87 PRO A CA 1
ATOM 694 C C . PRO A 1 87 ? 22.302 4.661 -13.462 1.00 63.56 87 PRO A C 1
ATOM 696 O O . PRO A 1 87 ? 21.546 3.747 -13.127 1.00 63.56 87 PRO A O 1
ATOM 699 N N . ALA A 1 88 ? 22.373 5.106 -14.721 1.00 58.53 88 ALA A N 1
ATOM 700 C CA . ALA A 1 88 ? 21.475 4.685 -15.805 1.00 58.53 88 ALA A CA 1
ATOM 701 C C . ALA A 1 88 ? 21.386 3.153 -15.988 1.00 58.53 88 ALA A C 1
ATOM 703 O O . ALA A 1 88 ? 20.351 2.630 -16.399 1.00 58.53 88 ALA A O 1
ATOM 704 N N . SER A 1 89 ? 22.436 2.416 -15.610 1.00 58.44 89 SER A N 1
ATOM 705 C CA . SER A 1 89 ? 22.467 0.948 -15.580 1.00 58.44 89 SER A CA 1
ATOM 706 C C . SER A 1 89 ? 21.439 0.322 -14.625 1.00 58.44 89 SER A C 1
ATOM 708 O O . SER A 1 89 ? 20.928 -0.759 -14.905 1.00 58.44 89 SER A O 1
ATOM 710 N N . THR A 1 90 ? 21.090 1.002 -13.531 1.00 56.03 90 THR A N 1
ATOM 711 C CA . THR A 1 90 ? 20.054 0.580 -12.575 1.00 56.03 90 THR A CA 1
ATOM 712 C C . THR A 1 90 ? 18.651 0.986 -13.042 1.00 56.03 90 THR A C 1
ATOM 714 O O . THR A 1 90 ? 17.693 0.250 -12.814 1.00 56.03 90 THR A O 1
ATOM 717 N N . MET A 1 91 ? 18.519 2.132 -13.725 1.00 53.47 91 MET A N 1
ATOM 718 C CA . MET A 1 91 ? 17.243 2.619 -14.276 1.00 53.47 91 MET A CA 1
ATOM 719 C C . MET A 1 91 ? 16.718 1.738 -15.417 1.00 53.47 91 MET A C 1
ATOM 721 O O . MET A 1 91 ? 15.515 1.496 -15.496 1.00 53.47 91 MET A O 1
ATOM 725 N N . ASN A 1 92 ? 17.606 1.236 -16.282 1.00 54.69 92 ASN A N 1
ATOM 726 C CA . ASN A 1 92 ? 17.198 0.621 -17.548 1.00 54.69 92 ASN A CA 1
ATOM 727 C C . ASN A 1 92 ? 16.505 -0.744 -17.392 1.00 54.69 92 ASN A C 1
ATOM 729 O O . ASN A 1 92 ? 15.771 -1.172 -18.277 1.00 54.69 92 ASN A O 1
ATOM 733 N N . ASN A 1 93 ? 16.699 -1.432 -16.264 1.00 58.72 93 ASN A N 1
ATOM 734 C CA . ASN A 1 93 ? 16.206 -2.799 -16.132 1.00 58.72 93 ASN A CA 1
ATOM 735 C C . ASN A 1 93 ? 14.835 -2.924 -15.459 1.00 58.72 93 ASN A C 1
ATOM 737 O O . ASN A 1 93 ? 14.201 -3.950 -15.643 1.00 58.72 93 ASN A O 1
ATOM 741 N N . ASN A 1 94 ? 14.340 -1.943 -14.688 1.00 67.81 94 ASN A N 1
ATOM 742 C CA . ASN A 1 94 ? 13.082 -2.068 -13.913 1.00 67.81 94 ASN A CA 1
ATOM 743 C C . ASN A 1 94 ? 12.934 -3.410 -13.136 1.00 67.81 94 ASN A C 1
ATOM 745 O O . ASN A 1 94 ? 11.839 -3.763 -12.699 1.00 67.81 94 ASN A O 1
ATOM 749 N N . ASN A 1 95 ? 14.035 -4.152 -12.931 1.00 68.12 95 ASN A N 1
ATOM 750 C CA . ASN A 1 95 ? 14.041 -5.530 -12.426 1.00 68.12 95 ASN A CA 1
ATOM 751 C C . ASN A 1 95 ? 13.597 -5.616 -10.962 1.00 68.12 95 ASN A C 1
ATOM 753 O O . ASN A 1 95 ? 13.326 -6.704 -10.472 1.00 68.12 95 ASN A O 1
ATOM 757 N N . GLY A 1 96 ? 13.558 -4.482 -10.260 1.00 70.75 96 GLY A N 1
ATOM 758 C CA . GLY A 1 96 ? 13.135 -4.403 -8.866 1.00 70.75 96 GLY A CA 1
ATOM 759 C C . GLY A 1 96 ? 11.623 -4.311 -8.665 1.00 70.75 96 GLY A C 1
ATOM 760 O O . GLY A 1 96 ? 11.197 -4.348 -7.521 1.00 70.75 96 GLY A O 1
ATOM 761 N N . ILE A 1 97 ? 10.826 -4.155 -9.732 1.00 84.50 97 ILE A N 1
ATOM 762 C CA . ILE A 1 97 ? 9.363 -3.978 -9.642 1.00 84.50 97 ILE A CA 1
ATOM 763 C C . ILE A 1 97 ? 8.548 -4.858 -10.626 1.00 84.50 97 ILE A C 1
ATOM 765 O O . ILE A 1 97 ? 7.616 -4.364 -11.275 1.00 84.50 97 ILE A O 1
ATOM 769 N N . PRO A 1 98 ? 8.908 -6.141 -10.839 1.00 85.19 98 PRO A N 1
ATOM 770 C CA . PRO A 1 98 ? 8.261 -6.983 -11.843 1.00 85.19 98 PRO A CA 1
ATOM 771 C C . PRO A 1 98 ? 6.780 -7.255 -11.548 1.00 85.19 98 PRO A C 1
ATOM 773 O O . PRO A 1 98 ? 5.971 -7.254 -12.476 1.00 85.19 98 PRO A O 1
ATOM 776 N N . ILE A 1 99 ? 6.397 -7.471 -10.290 1.00 84.69 99 ILE A N 1
ATOM 777 C CA . ILE A 1 99 ? 5.025 -7.838 -9.923 1.00 84.69 99 ILE A CA 1
ATOM 778 C C . ILE A 1 99 ? 4.104 -6.631 -10.082 1.00 84.69 99 ILE A C 1
ATOM 780 O O . ILE A 1 99 ? 3.042 -6.744 -10.692 1.00 84.69 99 ILE A O 1
ATOM 784 N N . MET A 1 100 ? 4.529 -5.458 -9.617 1.00 84.88 100 MET A N 1
ATOM 785 C CA . MET A 1 100 ? 3.773 -4.217 -9.744 1.00 84.88 100 MET A CA 1
ATOM 786 C C . MET A 1 100 ? 3.567 -3.843 -11.218 1.00 84.88 100 MET A C 1
ATOM 788 O O . MET A 1 100 ? 2.464 -3.464 -11.608 1.00 84.88 100 MET A O 1
ATOM 792 N N . ARG A 1 101 ? 4.584 -4.042 -12.070 1.00 85.25 101 ARG A N 1
ATOM 793 C CA . ARG A 1 101 ? 4.466 -3.845 -13.528 1.00 85.25 101 ARG A CA 1
ATOM 794 C C . ARG A 1 101 ? 3.544 -4.857 -14.205 1.00 85.25 101 ARG A C 1
ATOM 796 O O . ARG A 1 101 ? 2.883 -4.488 -15.171 1.00 85.25 101 ARG A O 1
ATOM 803 N N . ASN A 1 102 ? 3.502 -6.099 -13.725 1.00 85.19 102 ASN A N 1
ATOM 804 C CA . ASN A 1 102 ? 2.612 -7.139 -14.252 1.00 85.19 102 ASN A CA 1
ATOM 805 C C . ASN A 1 102 ? 1.159 -6.952 -13.807 1.00 85.19 102 ASN A C 1
ATOM 807 O O . ASN A 1 102 ? 0.242 -7.372 -14.506 1.00 85.19 102 ASN A O 1
ATOM 811 N N . LEU A 1 103 ? 0.941 -6.317 -12.654 1.00 84.44 103 LEU A N 1
ATOM 812 C CA . LEU A 1 103 ? -0.396 -5.979 -12.180 1.00 84.44 103 LEU A CA 1
ATOM 813 C C . LEU A 1 103 ? -1.015 -4.839 -13.009 1.00 84.44 103 LEU A C 1
ATOM 815 O O . LEU A 1 103 ? -2.231 -4.770 -13.192 1.00 84.44 103 LEU A O 1
ATOM 819 N N . MET A 1 104 ? -0.187 -3.946 -13.548 1.00 83.31 104 MET A N 1
ATOM 820 C CA . MET A 1 104 ? -0.619 -2.831 -14.392 1.00 83.31 104 MET A CA 1
ATOM 821 C C . MET A 1 104 ? -1.014 -3.277 -15.804 1.00 83.31 104 MET A C 1
ATOM 823 O O . MET A 1 104 ? -0.660 -4.353 -16.276 1.00 83.31 104 MET A O 1
ATOM 827 N N . ASN A 1 105 ? -1.785 -2.438 -16.497 1.00 72.56 105 ASN A N 1
ATOM 828 C CA . ASN A 1 105 ? -2.177 -2.712 -17.878 1.00 72.56 105 ASN A CA 1
ATOM 829 C C . ASN A 1 105 ? -0.963 -2.622 -18.817 1.00 72.56 105 ASN A C 1
ATOM 831 O O . ASN A 1 105 ? -0.113 -1.748 -18.663 1.00 72.56 105 ASN A O 1
ATOM 835 N N . ASP A 1 106 ? -0.925 -3.457 -19.859 1.00 66.38 106 ASP A N 1
ATOM 836 C CA . ASP A 1 106 ? 0.228 -3.535 -20.770 1.00 66.38 106 ASP A CA 1
ATOM 837 C C . ASP A 1 106 ? 0.579 -2.227 -21.485 1.00 66.38 106 ASP A C 1
ATOM 839 O O . ASP A 1 106 ? 1.726 -2.029 -21.884 1.00 66.38 106 ASP A O 1
ATOM 843 N N . LYS A 1 107 ? -0.391 -1.317 -21.609 1.00 65.38 107 LYS A N 1
ATOM 844 C CA . LYS A 1 107 ? -0.226 -0.016 -22.264 1.00 65.38 107 LYS A CA 1
ATOM 845 C C . LYS A 1 107 ? 0.480 1.027 -21.390 1.00 65.38 107 LYS A C 1
ATOM 847 O O . LYS A 1 107 ? 0.951 2.019 -21.934 1.00 65.38 107 LYS A O 1
ATOM 852 N N . GLN A 1 108 ? 0.553 0.829 -20.070 1.00 70.81 108 GLN A N 1
ATOM 853 C CA . GLN A 1 108 ? 1.113 1.814 -19.143 1.00 70.81 108 GLN A CA 1
ATOM 854 C C . GLN A 1 108 ? 1.743 1.115 -17.934 1.00 70.81 108 GLN A C 1
ATOM 856 O O . GLN A 1 108 ? 1.048 0.618 -17.051 1.00 70.81 108 GLN A O 1
ATOM 861 N N . LYS A 1 109 ? 3.080 1.066 -17.904 1.00 79.62 109 LYS A N 1
ATOM 862 C CA . LYS A 1 109 ? 3.856 0.389 -16.854 1.00 79.62 109 LYS A CA 1
ATOM 863 C C . LYS A 1 109 ? 4.713 1.396 -16.101 1.00 79.62 109 LYS A C 1
ATOM 865 O O . LYS A 1 109 ? 5.484 2.125 -16.721 1.00 79.62 109 LYS A O 1
ATOM 870 N N . ILE A 1 110 ? 4.612 1.393 -14.776 1.00 84.56 110 ILE A N 1
ATOM 871 C CA . ILE A 1 110 ? 5.410 2.257 -13.903 1.00 84.56 110 ILE A CA 1
ATOM 872 C C . ILE A 1 110 ? 6.900 1.967 -14.078 1.00 84.56 110 ILE A C 1
ATOM 874 O O . ILE A 1 110 ? 7.322 0.813 -14.005 1.00 84.56 110 ILE A O 1
ATOM 878 N N . SER A 1 111 ? 7.705 2.994 -14.327 1.00 84.88 111 SER A N 1
ATOM 879 C CA . SER A 1 111 ? 9.163 2.891 -14.442 1.00 84.88 111 SER A CA 1
ATOM 880 C C . SER A 1 111 ? 9.849 3.715 -13.358 1.00 84.88 111 SER A C 1
ATOM 882 O O . SER A 1 111 ? 9.274 4.658 -12.813 1.00 84.88 111 SER A O 1
ATOM 884 N N . PHE A 1 112 ? 11.109 3.390 -13.069 1.00 83.00 112 PHE A N 1
ATOM 885 C CA . PHE A 1 112 ? 11.924 4.236 -12.195 1.00 83.00 112 PHE A CA 1
ATOM 886 C C . PHE A 1 112 ? 12.126 5.648 -12.766 1.00 83.00 112 PHE A C 1
ATOM 888 O O . PHE A 1 112 ? 12.185 6.608 -12.006 1.00 83.00 112 PHE A O 1
ATOM 895 N N . GLU A 1 113 ? 12.158 5.789 -14.092 1.00 82.50 113 GLU A N 1
ATOM 896 C CA . GLU A 1 113 ? 12.206 7.087 -14.773 1.00 82.50 113 GLU A CA 1
ATOM 897 C C . GLU A 1 113 ? 10.969 7.941 -14.460 1.00 82.50 113 GLU A C 1
ATOM 899 O O . GLU A 1 113 ? 11.112 9.071 -13.996 1.00 82.50 113 GLU A O 1
ATOM 904 N N . PHE A 1 114 ? 9.767 7.364 -14.590 1.00 86.31 114 PHE A N 1
ATOM 905 C CA . PHE A 1 114 ? 8.516 8.038 -14.236 1.00 86.31 114 PHE A CA 1
ATOM 906 C C . PHE A 1 114 ? 8.514 8.492 -12.769 1.00 86.31 114 PHE A C 1
ATOM 908 O O . PHE A 1 114 ? 8.150 9.628 -12.462 1.00 86.31 114 PHE A O 1
ATOM 915 N N . LEU A 1 115 ? 8.956 7.613 -11.862 1.00 87.69 115 LEU A N 1
ATOM 916 C CA . LEU A 1 115 ? 9.044 7.910 -10.431 1.00 87.69 115 LEU A CA 1
ATOM 917 C C . LEU A 1 115 ? 10.032 9.039 -10.121 1.00 87.69 115 LEU A C 1
ATOM 919 O O . LEU A 1 115 ? 9.775 9.840 -9.223 1.00 87.69 115 LEU A O 1
ATOM 923 N N . HIS A 1 116 ? 11.152 9.108 -10.844 1.00 84.56 116 HIS A N 1
ATOM 924 C CA . HIS A 1 116 ? 12.129 10.182 -10.687 1.00 84.56 116 HIS A CA 1
ATOM 925 C C . HIS A 1 116 ? 11.576 11.523 -11.181 1.00 84.56 116 HIS A C 1
ATOM 927 O O . H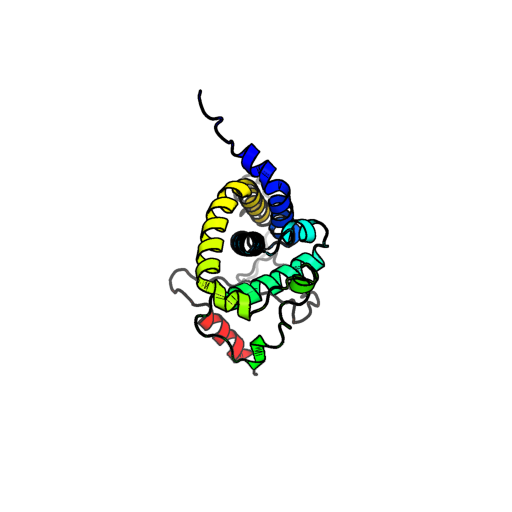IS A 1 116 ? 11.698 12.538 -10.498 1.00 84.56 116 HIS A O 1
ATOM 933 N N . GLU A 1 117 ? 10.947 11.526 -12.356 1.00 87.00 117 GLU A N 1
ATOM 934 C CA . GLU A 1 117 ? 10.356 12.724 -12.957 1.00 87.00 117 GLU A CA 1
ATOM 935 C C . GLU A 1 117 ? 9.258 13.318 -12.062 1.00 87.00 117 GLU A C 1
ATOM 937 O O . GLU A 1 117 ? 9.212 14.526 -11.831 1.00 87.00 117 GLU A O 1
ATOM 942 N N . HIS A 1 118 ? 8.427 12.460 -11.466 1.00 88.81 118 HIS A N 1
ATOM 943 C CA . HIS A 1 118 ? 7.293 12.868 -10.635 1.00 88.81 118 HIS A CA 1
ATOM 944 C C . HIS A 1 118 ? 7.611 12.884 -9.132 1.00 88.81 118 HIS A C 1
ATOM 946 O O . HIS A 1 118 ? 6.705 12.989 -8.307 1.00 88.81 118 HIS A O 1
ATOM 952 N N . ARG A 1 119 ? 8.890 12.823 -8.742 1.00 91.19 119 ARG A N 1
ATOM 953 C CA . ARG A 1 119 ? 9.338 12.607 -7.355 1.00 91.19 119 ARG A CA 1
ATOM 954 C C . ARG A 1 119 ? 8.721 13.560 -6.328 1.00 91.19 119 ARG A C 1
ATOM 956 O O . ARG A 1 119 ? 8.214 13.128 -5.297 1.00 91.19 119 ARG A O 1
ATOM 963 N N . LEU A 1 120 ? 8.765 14.867 -6.592 1.00 91.12 120 LEU A N 1
ATOM 964 C CA . LEU A 1 120 ? 8.235 15.878 -5.665 1.00 91.12 120 LEU A CA 1
ATOM 965 C C . LEU A 1 120 ? 6.707 15.807 -5.559 1.00 91.12 120 LEU A C 1
ATOM 967 O O . LEU A 1 120 ? 6.154 15.959 -4.468 1.00 91.12 120 LEU A O 1
ATOM 971 N N . ASN A 1 121 ? 6.033 15.536 -6.681 1.00 93.94 121 ASN A N 1
ATOM 972 C CA . ASN A 1 121 ? 4.594 15.303 -6.699 1.00 93.94 121 ASN A CA 1
ATOM 973 C C . ASN A 1 121 ? 4.239 14.050 -5.888 1.00 93.94 121 ASN A C 1
ATOM 975 O O . ASN A 1 121 ? 3.331 14.116 -5.065 1.00 93.94 121 ASN A O 1
ATOM 979 N N . ALA A 1 122 ? 5.017 12.975 -6.035 1.00 93.25 122 ALA A N 1
ATOM 980 C CA . ALA A 1 122 ? 4.866 11.742 -5.276 1.00 93.25 122 ALA A CA 1
ATOM 981 C C . ALA A 1 122 ? 4.988 11.976 -3.772 1.00 93.25 122 ALA A C 1
ATOM 983 O O . ALA A 1 122 ? 4.082 11.632 -3.022 1.00 93.25 122 ALA A O 1
ATOM 984 N N . LEU A 1 123 ? 6.063 12.623 -3.312 1.00 93.25 123 LEU A N 1
ATOM 985 C CA . LEU A 1 123 ? 6.266 12.888 -1.883 1.00 93.25 123 LEU A CA 1
ATOM 986 C C . LEU A 1 123 ? 5.125 13.722 -1.279 1.00 93.25 123 LEU A C 1
ATOM 988 O O . LEU A 1 123 ? 4.634 13.413 -0.188 1.00 93.25 123 LEU A O 1
ATOM 992 N N . CYS A 1 124 ? 4.675 14.755 -1.997 1.00 94.25 124 CYS A N 1
ATOM 993 C CA . CYS A 1 124 ? 3.549 15.587 -1.577 1.00 94.25 124 CYS A CA 1
ATOM 994 C C . CYS A 1 124 ? 2.230 14.795 -1.558 1.00 94.25 124 CYS A C 1
ATOM 996 O O . CYS A 1 124 ? 1.508 14.812 -0.556 1.00 94.25 124 CYS A O 1
ATOM 998 N N . GLY A 1 125 ? 1.944 14.065 -2.639 1.00 93.94 125 GLY A N 1
ATOM 999 C CA . GLY A 1 125 ? 0.748 13.243 -2.807 1.00 93.94 125 GLY A CA 1
ATOM 1000 C C . GLY A 1 125 ? 0.641 12.170 -1.732 1.00 93.94 125 GLY A C 1
ATOM 1001 O O . GLY A 1 125 ? -0.350 12.126 -1.012 1.00 93.94 125 GLY A O 1
ATOM 1002 N N . ILE A 1 126 ? 1.706 11.395 -1.524 1.00 96.00 126 ILE A N 1
ATOM 1003 C CA . ILE A 1 126 ? 1.776 10.347 -0.498 1.00 96.00 126 ILE A CA 1
ATOM 1004 C C . ILE A 1 126 ? 1.503 10.934 0.888 1.00 96.00 126 ILE A C 1
ATOM 1006 O O . ILE A 1 126 ? 0.656 10.420 1.614 1.00 96.00 126 ILE A O 1
ATOM 1010 N N . THR A 1 127 ? 2.149 12.045 1.252 1.00 95.25 127 THR A N 1
ATOM 1011 C CA . THR A 1 127 ? 1.956 12.670 2.573 1.00 95.25 127 THR A CA 1
ATOM 1012 C C . THR A 1 127 ? 0.509 13.137 2.776 1.00 95.25 127 THR A C 1
ATOM 1014 O O . THR A 1 127 ? -0.075 12.944 3.847 1.00 95.25 127 THR A O 1
ATOM 1017 N N . LYS A 1 128 ? -0.100 13.731 1.741 1.00 95.38 128 LYS A N 1
ATOM 1018 C CA . LYS A 1 128 ? -1.508 14.150 1.756 1.00 95.38 128 LYS A CA 1
ATOM 1019 C C . LYS A 1 128 ? -2.440 12.947 1.913 1.00 95.38 128 LYS A C 1
ATOM 1021 O O . LYS A 1 128 ? -3.345 12.981 2.747 1.00 95.38 128 LYS A O 1
ATOM 1026 N N . THR A 1 129 ? -2.196 11.887 1.154 1.00 94.31 129 THR A N 1
ATOM 1027 C CA . THR A 1 129 ? -2.997 10.665 1.177 1.00 94.31 129 THR A CA 1
ATOM 1028 C C . THR A 1 129 ? -2.880 9.949 2.516 1.00 94.31 129 THR A C 1
ATOM 1030 O O . THR A 1 129 ? -3.904 9.593 3.090 1.00 94.31 129 THR A O 1
ATOM 1033 N N . MET A 1 130 ? -1.683 9.854 3.104 1.00 95.56 130 MET A N 1
ATOM 1034 C CA . MET A 1 130 ? -1.492 9.300 4.452 1.00 95.56 130 MET A CA 1
ATOM 1035 C C . MET A 1 130 ? -2.355 10.015 5.497 1.00 95.56 130 MET A C 1
ATOM 1037 O O . MET A 1 130 ? -2.969 9.360 6.333 1.00 95.56 130 MET A O 1
ATOM 1041 N N . LYS A 1 131 ? -2.445 11.350 5.442 1.00 93.75 131 LYS A N 1
ATOM 1042 C CA . LYS A 1 131 ? -3.274 12.136 6.373 1.00 93.75 131 LYS A CA 1
ATOM 1043 C C . LYS A 1 131 ? -4.774 11.866 6.212 1.00 93.75 131 LYS A C 1
ATOM 1045 O O . LYS A 1 131 ? -5.525 11.996 7.179 1.00 93.75 131 LYS A O 1
ATOM 1050 N N . ASN A 1 132 ? -5.220 11.554 5.000 1.00 93.25 132 ASN A N 1
ATOM 1051 C CA . ASN A 1 132 ? -6.612 11.202 4.741 1.00 93.25 132 ASN A CA 1
ATOM 1052 C C . ASN A 1 132 ? -6.895 9.772 5.207 1.00 93.25 132 ASN A C 1
ATOM 1054 O O . ASN A 1 132 ? -7.809 9.556 6.000 1.00 93.25 132 ASN A O 1
ATOM 1058 N N . LEU A 1 133 ? -6.061 8.822 4.780 1.00 93.19 133 LEU A N 1
ATOM 1059 C CA . LEU A 1 133 ? -6.211 7.408 5.107 1.00 93.19 133 LEU A CA 1
ATOM 1060 C C . LEU A 1 133 ? -6.051 7.135 6.605 1.00 93.19 133 LEU A C 1
ATOM 1062 O O . LEU A 1 133 ? -6.766 6.292 7.129 1.00 93.19 133 LEU A O 1
ATOM 1066 N N . SER A 1 134 ? -5.208 7.878 7.332 1.00 93.50 134 SER A N 1
ATOM 1067 C CA . SER A 1 134 ? -5.063 7.699 8.785 1.00 93.50 134 SER A CA 1
ATOM 1068 C C . SER A 1 134 ? -6.374 7.909 9.541 1.00 93.50 134 SER A C 1
ATOM 1070 O O . SER A 1 134 ? -6.635 7.209 10.511 1.00 93.50 134 SER A O 1
ATOM 1072 N N . LYS A 1 135 ? -7.224 8.832 9.078 1.00 93.00 135 LYS A N 1
ATOM 1073 C CA . LYS A 1 135 ? -8.555 9.062 9.656 1.00 93.00 135 LYS A CA 1
ATOM 1074 C C . LYS A 1 135 ? -9.522 7.947 9.289 1.00 93.00 135 LYS A C 1
ATOM 1076 O O . LYS A 1 135 ? -10.311 7.512 10.117 1.00 93.00 135 LYS A O 1
ATOM 1081 N N . VAL A 1 136 ? -9.472 7.510 8.032 1.00 94.81 136 VAL A N 1
ATOM 1082 C CA . VAL A 1 136 ? -10.374 6.480 7.510 1.00 94.81 136 VAL A CA 1
ATOM 1083 C C . VAL A 1 136 ? -10.036 5.111 8.096 1.00 94.81 136 VAL A C 1
ATOM 1085 O O . VAL A 1 136 ? -10.939 4.298 8.243 1.00 94.81 136 VAL A O 1
ATOM 1088 N N . PHE A 1 137 ? -8.772 4.851 8.442 1.00 96.75 137 PHE A N 1
ATOM 1089 C CA . PHE A 1 137 ? -8.269 3.558 8.923 1.00 96.75 137 PHE A CA 1
ATOM 1090 C C . PHE A 1 137 ? -7.998 3.527 10.433 1.00 96.75 137 PHE A C 1
ATOM 1092 O O . PHE A 1 137 ? -7.427 2.553 10.925 1.00 96.75 137 PHE A O 1
ATOM 1099 N N . ASP A 1 138 ? -8.383 4.569 11.172 1.00 95.38 138 ASP A N 1
ATOM 1100 C CA . ASP A 1 138 ? -8.108 4.703 12.608 1.00 95.38 138 ASP A CA 1
ATOM 1101 C C . ASP A 1 138 ? -8.595 3.486 13.414 1.00 95.38 138 ASP A C 1
ATOM 1103 O O . ASP A 1 138 ? -7.871 2.955 14.250 1.00 95.38 138 ASP A O 1
ATOM 1107 N N . ASP A 1 139 ? -9.769 2.947 13.077 1.00 95.25 139 ASP A N 1
ATOM 1108 C CA . ASP A 1 139 ? -10.320 1.744 13.707 1.00 95.25 139 ASP A CA 1
ATOM 1109 C C . ASP A 1 139 ? -9.454 0.494 13.472 1.00 95.25 139 ASP A C 1
ATOM 1111 O O . ASP A 1 139 ? -9.242 -0.299 14.389 1.00 95.25 139 ASP A O 1
ATOM 1115 N N . ILE A 1 140 ? -8.877 0.345 12.275 1.00 96.50 140 ILE A N 1
ATOM 1116 C CA . ILE A 1 140 ? -7.979 -0.771 11.940 1.00 96.50 140 ILE A CA 1
ATOM 1117 C C . ILE A 1 140 ? -6.651 -0.620 12.697 1.00 96.50 140 ILE A C 1
ATOM 1119 O O . ILE A 1 140 ? -6.114 -1.601 13.215 1.00 96.50 140 ILE A O 1
ATOM 1123 N N . ILE A 1 141 ? -6.132 0.609 12.801 1.00 94.06 141 ILE A N 1
ATOM 1124 C CA . ILE A 1 141 ? -4.907 0.921 13.554 1.00 94.06 141 ILE A CA 1
ATOM 1125 C C . ILE A 1 141 ? -5.102 0.600 15.041 1.00 94.06 141 ILE A C 1
ATOM 1127 O O . ILE A 1 141 ? -4.268 -0.086 15.634 1.00 94.06 141 ILE A O 1
ATOM 1131 N N . GLN A 1 142 ? -6.213 1.044 15.633 1.00 93.62 142 GLN A N 1
ATOM 1132 C CA . GLN A 1 142 ? -6.547 0.776 17.032 1.00 93.62 142 GLN A CA 1
ATOM 1133 C C . GLN A 1 142 ? -6.704 -0.721 17.298 1.00 93.62 142 GLN A C 1
ATOM 1135 O O . GLN A 1 142 ? -6.140 -1.237 18.265 1.00 93.62 142 GLN A O 1
ATOM 1140 N N . GLN A 1 143 ? -7.400 -1.438 16.412 1.00 93.00 143 GLN A N 1
ATOM 1141 C CA . GLN A 1 143 ? -7.553 -2.885 16.528 1.00 93.00 143 GLN A CA 1
ATOM 1142 C C . GLN A 1 143 ? -6.197 -3.602 16.471 1.00 93.00 143 GLN A C 1
ATOM 1144 O O . GLN A 1 143 ? -5.948 -4.521 17.252 1.00 93.00 143 GLN A O 1
ATOM 1149 N N . ALA A 1 144 ? -5.293 -3.177 15.586 1.00 90.56 144 ALA A N 1
ATOM 1150 C CA . ALA A 1 144 ? -3.972 -3.783 15.457 1.00 90.56 144 ALA A CA 1
ATOM 1151 C C . ALA A 1 144 ? -3.120 -3.569 16.715 1.00 90.56 144 ALA A C 1
ATOM 1153 O O . ALA A 1 144 ? -2.457 -4.493 17.189 1.00 90.56 144 ALA A O 1
ATOM 1154 N N . MET A 1 145 ? -3.181 -2.366 17.294 1.00 88.81 145 MET A N 1
ATOM 1155 C CA . MET A 1 145 ? -2.507 -2.044 18.553 1.00 88.81 145 MET A CA 1
ATOM 1156 C C . MET A 1 145 ? -3.061 -2.861 19.725 1.00 88.81 145 MET A C 1
ATOM 1158 O O . MET A 1 145 ? -2.285 -3.381 20.526 1.00 88.81 145 MET A O 1
ATOM 1162 N N . ALA A 1 146 ? -4.384 -3.019 19.808 1.00 89.12 146 ALA A N 1
ATOM 1163 C CA . ALA A 1 146 ? -5.026 -3.836 20.835 1.00 89.12 146 ALA A CA 1
ATOM 1164 C C . ALA A 1 146 ? -4.614 -5.314 20.727 1.00 89.12 146 ALA A C 1
ATOM 1166 O O . ALA A 1 146 ? -4.266 -5.935 21.733 1.00 89.12 146 ALA A O 1
ATOM 1167 N N . ASN A 1 147 ? -4.575 -5.860 19.508 1.00 87.06 147 ASN A N 1
ATOM 1168 C CA . ASN A 1 147 ? -4.127 -7.231 19.258 1.00 87.06 147 ASN A CA 1
ATOM 1169 C C . ASN A 1 147 ? -2.662 -7.433 19.676 1.00 87.06 147 ASN A C 1
ATOM 1171 O O . ASN A 1 147 ? -2.338 -8.426 20.323 1.00 87.06 147 ASN A O 1
ATOM 1175 N N . ALA A 1 148 ? -1.782 -6.478 19.359 1.00 81.81 148 ALA A N 1
ATOM 1176 C CA . ALA A 1 148 ? -0.380 -6.534 19.767 1.00 81.81 148 ALA A CA 1
ATOM 1177 C C . ALA A 1 148 ? -0.216 -6.490 21.298 1.00 81.81 148 ALA A C 1
ATOM 1179 O O . ALA A 1 148 ? 0.594 -7.231 21.853 1.00 81.81 148 ALA A O 1
ATOM 1180 N N . ALA A 1 149 ? -1.012 -5.666 21.987 1.00 80.44 149 ALA A N 1
ATOM 1181 C CA . ALA A 1 149 ? -1.006 -5.578 23.446 1.00 80.44 149 ALA A CA 1
ATOM 1182 C C . ALA A 1 149 ? -1.513 -6.864 24.120 1.00 80.44 149 ALA A C 1
ATOM 1184 O O . ALA A 1 149 ? -0.987 -7.245 25.158 1.00 80.44 149 ALA A O 1
ATOM 1185 N N . ALA A 1 150 ? -2.485 -7.563 23.528 1.00 79.69 150 ALA A N 1
ATOM 1186 C CA . ALA A 1 150 ? -3.004 -8.823 24.065 1.00 79.69 150 ALA A CA 1
ATOM 1187 C C . ALA A 1 150 ? -1.991 -9.985 23.998 1.00 79.69 150 ALA A C 1
ATOM 1189 O O . ALA A 1 150 ? -2.060 -10.910 24.805 1.00 79.69 150 ALA A O 1
ATOM 1190 N N . VAL A 1 151 ? -1.041 -9.941 23.057 1.00 71.75 151 VAL A N 1
ATOM 1191 C CA . VAL A 1 151 ? 0.027 -10.950 22.921 1.00 71.75 151 VAL A CA 1
ATOM 1192 C C . VAL A 1 151 ? 1.135 -10.755 23.968 1.00 71.75 151 VAL A C 1
ATOM 1194 O O . VAL A 1 151 ? 1.849 -11.705 24.291 1.00 71.75 151 VAL A O 1
ATOM 1197 N N . VAL A 1 152 ? 1.263 -9.557 24.550 1.00 63.84 152 VAL A N 1
ATOM 1198 C CA . VAL A 1 152 ? 2.182 -9.282 25.663 1.00 63.84 152 VAL A CA 1
ATOM 1199 C C . VAL A 1 152 ? 1.404 -9.417 26.976 1.00 63.84 152 VAL A C 1
ATOM 1201 O O . VAL A 1 152 ? 0.618 -8.527 27.301 1.00 63.84 152 VAL A O 1
ATOM 1204 N N . PRO A 1 153 ? 1.578 -10.497 27.764 1.00 55.50 153 PRO A N 1
ATOM 1205 C CA . PRO A 1 153 ? 0.855 -10.620 29.022 1.00 55.50 153 PRO A CA 1
ATOM 1206 C C . PRO A 1 153 ? 1.221 -9.438 29.936 1.00 55.50 153 PRO A C 1
ATOM 1208 O O . PRO A 1 153 ? 2.409 -9.113 30.061 1.00 55.50 153 PRO A O 1
ATOM 1211 N N . PRO A 1 154 ? 0.242 -8.777 30.583 1.00 55.62 154 PRO A N 1
ATOM 1212 C CA . PRO A 1 154 ? 0.554 -7.769 31.584 1.00 55.62 154 PRO A CA 1
ATOM 1213 C C . PRO A 1 154 ? 1.398 -8.419 32.692 1.00 55.62 154 PRO A C 1
ATOM 1215 O O . PRO A 1 154 ? 1.177 -9.591 33.012 1.00 55.62 154 PRO A O 1
ATOM 1218 N N . PRO A 1 155 ? 2.361 -7.702 33.304 1.00 50.47 155 PRO A N 1
ATOM 1219 C CA . PRO A 1 155 ? 3.022 -8.203 34.498 1.00 50.47 155 PRO A CA 1
ATOM 1220 C C . PRO A 1 155 ? 1.937 -8.413 35.553 1.00 50.47 155 PRO A C 1
ATOM 1222 O O . PRO A 1 155 ? 1.346 -7.445 36.028 1.00 50.47 155 PRO A O 1
ATOM 1225 N N . SER A 1 156 ? 1.628 -9.676 35.855 1.00 53.66 156 SER A N 1
ATOM 1226 C CA . SER A 1 156 ? 0.583 -10.065 36.798 1.00 53.66 156 SER A CA 1
ATOM 1227 C C . SER A 1 156 ? 0.844 -9.425 38.158 1.00 53.66 156 SER A C 1
ATOM 1229 O O . SER A 1 156 ? 1.603 -9.947 38.974 1.00 53.66 156 SER A O 1
ATOM 1231 N N . SER A 1 157 ? 0.217 -8.281 38.411 1.00 51.03 157 SER A N 1
ATOM 1232 C CA . SER A 1 157 ? 0.016 -7.794 39.759 1.00 51.03 157 SER A CA 1
ATOM 1233 C C . SER A 1 157 ? -1.203 -8.518 40.326 1.00 51.03 157 SER A C 1
ATOM 1235 O O . SER A 1 157 ? -2.245 -8.627 39.686 1.00 51.03 157 SER A O 1
ATOM 1237 N N . MET A 1 158 ? -1.039 -9.001 41.556 1.00 38.91 158 MET A N 1
ATOM 1238 C CA . MET A 1 158 ? -2.104 -9.449 42.452 1.00 38.91 158 MET A CA 1
ATOM 1239 C C . MET A 1 158 ? -2.614 -10.895 42.271 1.00 38.91 158 MET A C 1
ATOM 1241 O O . MET A 1 158 ? -3.665 -11.144 41.700 1.00 38.91 158 MET A O 1
ATOM 1245 N N . PHE A 1 159 ? -1.934 -11.843 42.927 1.00 37.41 159 PHE A N 1
ATOM 1246 C CA . PHE A 1 159 ? -2.630 -12.861 43.726 1.00 37.41 159 PHE A CA 1
ATOM 1247 C C . PHE A 1 159 ? -2.172 -12.705 45.180 1.00 37.41 159 PHE A C 1
ATOM 1249 O O . PHE A 1 159 ? -1.064 -13.078 45.559 1.00 37.41 159 PHE A O 1
ATOM 1256 N N . VAL A 1 160 ? -3.029 -12.065 45.971 1.00 37.41 160 VAL A N 1
ATOM 1257 C CA . VAL A 1 160 ? -2.917 -11.905 47.421 1.00 37.41 160 VAL A CA 1
ATOM 1258 C C . VAL A 1 160 ? -3.817 -12.986 48.045 1.00 37.41 160 VAL A C 1
ATOM 1260 O O . VAL A 1 160 ? -4.955 -13.144 47.616 1.00 37.41 160 VAL A O 1
ATOM 1263 N N . TRP A 1 161 ? -3.288 -13.686 49.058 1.00 32.28 161 TRP A N 1
ATOM 1264 C CA . TRP A 1 161 ? -3.913 -14.678 49.962 1.00 32.28 161 TRP A CA 1
ATOM 1265 C C . TRP A 1 161 ? -4.141 -16.121 49.471 1.00 32.28 161 TRP A C 1
ATOM 1267 O O . TRP A 1 161 ? -5.086 -16.416 48.751 1.00 32.28 161 TRP A O 1
ATOM 1277 N N . ARG A 1 162 ? -3.407 -17.071 50.073 1.00 26.88 162 ARG A N 1
ATOM 1278 C CA . ARG A 1 162 ? -3.892 -17.846 51.238 1.00 26.88 162 ARG A CA 1
ATOM 1279 C C . ARG A 1 162 ? -2.712 -18.573 51.896 1.00 26.88 162 ARG A C 1
ATOM 1281 O O . ARG A 1 162 ? -2.015 -19.341 51.243 1.00 26.88 162 ARG A O 1
ATOM 1288 N N . GLY A 1 163 ? -2.493 -18.311 53.183 1.00 38.38 163 GLY A N 1
ATOM 1289 C CA . GLY A 1 163 ? -1.539 -19.059 53.994 1.00 38.38 163 GLY A CA 1
ATOM 1290 C C . GLY A 1 163 ? -2.013 -20.486 54.257 1.00 38.38 163 GLY A C 1
ATOM 1291 O O . GLY A 1 163 ? -3.194 -20.703 54.518 1.00 38.38 163 GLY A O 1
ATOM 1292 N N . VAL A 1 164 ? -1.067 -21.421 54.228 1.00 31.22 164 VAL A N 1
ATOM 1293 C CA . VAL A 1 164 ? -1.072 -22.650 55.025 1.00 31.22 164 VAL A CA 1
ATOM 1294 C C . VAL A 1 164 ? 0.372 -22.864 55.479 1.00 31.22 164 VAL A C 1
ATOM 1296 O O . VAL A 1 164 ? 1.304 -22.846 54.678 1.00 31.22 164 VAL A O 1
ATOM 1299 N N . TYR A 1 165 ? 0.528 -22.945 56.791 1.00 37.66 165 TYR A N 1
ATOM 1300 C CA . TYR A 1 165 ? 1.717 -23.344 57.532 1.00 37.66 165 TYR A CA 1
ATOM 1301 C C . TYR A 1 165 ? 1.888 -24.867 57.428 1.00 37.66 165 TYR A C 1
ATOM 1303 O O . TYR A 1 165 ? 0.890 -25.570 57.486 1.00 37.66 165 TYR A O 1
ATOM 1311 N N . GLU A 1 166 ? 3.126 -25.349 57.285 1.00 33.16 166 GLU A N 1
ATOM 1312 C CA . GLU A 1 166 ? 3.701 -26.562 57.918 1.00 33.16 166 GLU A CA 1
ATOM 1313 C C . GLU A 1 166 ? 5.058 -26.867 57.242 1.00 33.16 166 GLU A C 1
ATOM 1315 O O . GLU A 1 166 ? 5.126 -27.032 56.030 1.00 33.16 166 GLU A O 1
ATOM 1320 N N . THR A 1 167 ? 6.195 -26.624 57.907 1.00 32.22 167 THR A N 1
ATOM 1321 C CA . THR A 1 167 ? 6.940 -27.508 58.840 1.00 32.22 167 THR A CA 1
ATOM 1322 C C . THR A 1 167 ? 7.996 -28.354 58.114 1.00 32.22 167 THR A C 1
ATOM 1324 O O . THR A 1 167 ? 7.658 -29.177 57.273 1.00 32.22 167 THR A O 1
ATOM 1327 N N . GLY A 1 168 ? 9.272 -28.194 58.495 1.00 31.72 168 GLY A N 1
ATOM 1328 C CA . GLY A 1 168 ? 10.336 -29.161 58.191 1.00 31.72 168 GLY A CA 1
ATOM 1329 C C . GLY A 1 168 ? 11.720 -28.550 57.956 1.00 31.72 168 GLY A C 1
ATOM 1330 O O . GLY A 1 168 ? 12.021 -28.082 56.865 1.00 31.72 168 GLY A O 1
ATOM 1331 N N . GLU A 1 169 ? 12.555 -28.577 58.992 1.00 33.12 169 GLU A N 1
ATOM 1332 C CA . GLU A 1 169 ? 13.965 -28.169 59.033 1.00 33.12 169 GLU A CA 1
ATOM 1333 C C . GLU A 1 169 ? 14.883 -29.074 58.179 1.00 33.12 169 GLU A C 1
ATOM 1335 O O . GLU A 1 169 ? 14.686 -30.286 58.160 1.00 33.12 169 GLU A O 1
ATOM 1340 N N . SER A 1 170 ? 15.935 -28.521 57.553 1.00 32.69 170 SER A N 1
ATOM 1341 C CA . SER A 1 170 ? 17.327 -29.016 57.671 1.00 32.69 170 SER A CA 1
ATOM 1342 C C . SER A 1 170 ? 18.321 -28.154 56.875 1.00 32.69 170 SER A C 1
ATOM 1344 O O . SER A 1 170 ? 18.031 -27.632 55.800 1.00 32.69 170 SER A O 1
ATOM 1346 N N . SER A 1 171 ? 19.508 -28.007 57.448 1.00 35.78 171 SER A N 1
ATOM 1347 C CA . SER A 1 171 ? 20.574 -27.056 57.139 1.00 35.78 171 SER A CA 1
ATOM 1348 C C . SER A 1 171 ? 21.574 -27.593 56.111 1.00 35.78 171 SER A C 1
ATOM 1350 O O . SER A 1 171 ? 22.057 -28.709 56.279 1.00 35.78 171 SER A O 1
ATOM 1352 N N . SER A 1 172 ? 22.001 -26.770 55.142 1.00 38.72 172 SER A N 1
ATOM 1353 C CA . SER A 1 172 ? 23.421 -26.581 54.753 1.00 38.72 172 SER A CA 1
ATOM 1354 C C . SER A 1 172 ? 23.588 -25.544 53.624 1.00 38.72 172 SER A C 1
ATOM 1356 O O . SER A 1 172 ? 22.792 -25.535 52.683 1.00 38.72 172 SER A O 1
ATOM 1358 N N . PRO A 1 173 ? 24.608 -24.661 53.688 1.00 43.69 173 PRO A N 1
ATOM 1359 C CA . PRO A 1 173 ? 24.749 -23.520 52.793 1.00 43.69 173 PRO A CA 1
ATOM 1360 C C . PRO A 1 173 ? 25.550 -23.913 51.548 1.00 43.69 173 PRO A C 1
ATOM 1362 O O . PRO A 1 173 ? 26.764 -24.090 51.603 1.00 43.69 173 PRO A O 1
ATOM 1365 N N . SER A 1 174 ? 24.877 -24.023 50.407 1.00 40.09 174 SER A N 1
ATOM 1366 C CA . SER A 1 174 ? 25.545 -24.054 49.105 1.00 40.09 174 SER A CA 1
ATOM 1367 C C . SER A 1 174 ? 25.160 -22.798 48.338 1.00 40.09 174 SER A C 1
ATOM 1369 O O . SER A 1 174 ? 23.999 -22.396 48.318 1.00 40.09 174 SER A O 1
ATOM 1371 N N . HIS A 1 175 ? 26.188 -22.134 47.814 1.00 41.47 175 HIS A N 1
ATOM 1372 C CA . HIS A 1 175 ? 26.169 -20.895 47.048 1.00 41.47 175 HIS A CA 1
ATOM 1373 C C . HIS A 1 175 ? 24.846 -20.657 46.307 1.00 41.47 175 HIS A C 1
ATOM 1375 O O . HIS A 1 175 ? 24.602 -21.243 45.254 1.00 41.47 175 HIS A O 1
ATOM 1381 N N . GLN A 1 176 ? 23.995 -19.782 46.856 1.00 40.50 176 GLN A N 1
ATOM 1382 C CA . GLN A 1 176 ? 22.786 -19.343 46.171 1.00 40.50 176 GLN A CA 1
ATOM 1383 C C . GLN A 1 176 ? 23.198 -18.530 44.945 1.00 40.50 176 GLN A C 1
ATOM 1385 O O . GLN A 1 176 ? 23.512 -17.343 45.014 1.00 40.50 176 GLN A O 1
ATOM 1390 N N . SER A 1 177 ? 23.196 -19.201 43.798 1.00 50.91 177 SER A N 1
ATOM 1391 C CA . SER A 1 177 ? 22.998 -18.564 42.509 1.00 50.91 177 SER A CA 1
ATOM 1392 C C . SER A 1 177 ? 21.775 -17.647 42.600 1.00 50.91 177 SER A C 1
ATOM 1394 O O . SER A 1 177 ? 20.697 -18.107 42.972 1.00 50.91 177 SER A O 1
ATOM 1396 N N . ASN A 1 178 ? 21.918 -16.383 42.200 1.00 52.31 178 ASN A N 1
ATOM 1397 C CA . ASN A 1 178 ? 20.826 -15.403 42.053 1.00 52.31 178 ASN A CA 1
ATOM 1398 C C . ASN A 1 178 ? 19.843 -15.749 40.906 1.00 52.31 178 ASN A C 1
ATOM 1400 O O . ASN A 1 178 ? 19.231 -14.873 40.300 1.00 52.31 178 ASN A O 1
ATOM 1404 N N . LEU A 1 179 ? 19.718 -17.029 40.557 1.00 59.59 179 LEU A N 1
ATOM 1405 C CA . LEU A 1 179 ? 18.900 -17.510 39.455 1.00 59.59 179 LEU A CA 1
ATOM 1406 C C . LEU A 1 179 ? 17.613 -18.129 39.995 1.00 59.59 179 LEU A C 1
ATOM 1408 O O . LEU A 1 179 ? 17.597 -18.829 41.005 1.00 59.59 179 LEU A O 1
ATOM 1412 N N . ASN A 1 180 ? 16.519 -17.840 39.297 1.00 61.78 180 ASN A N 1
ATOM 1413 C CA . ASN A 1 180 ? 15.183 -18.320 39.613 1.00 61.78 180 ASN A CA 1
ATOM 1414 C C . ASN A 1 180 ? 15.162 -19.862 39.612 1.00 61.78 180 ASN A C 1
ATOM 1416 O O . ASN A 1 180 ? 15.409 -20.477 38.579 1.00 61.78 180 ASN A O 1
ATOM 1420 N N . VAL A 1 181 ? 14.825 -20.488 40.745 1.00 53.44 181 VAL A N 1
ATOM 1421 C CA . VAL A 1 181 ? 14.751 -21.959 40.920 1.00 53.44 181 VAL A CA 1
ATOM 1422 C C . VAL A 1 181 ? 13.745 -22.624 39.965 1.00 53.44 181 VAL A C 1
ATOM 1424 O O . VAL A 1 181 ? 13.812 -23.823 39.719 1.00 53.44 181 VAL A O 1
ATOM 1427 N N . ARG A 1 182 ? 12.824 -21.845 39.381 1.00 56.59 182 ARG A N 1
ATOM 1428 C CA . ARG A 1 182 ? 11.859 -22.302 38.367 1.00 56.59 182 ARG A CA 1
ATOM 1429 C C . ARG A 1 182 ? 12.295 -22.037 36.923 1.00 56.59 182 ARG A C 1
ATOM 1431 O O . ARG A 1 182 ? 11.494 -22.238 36.013 1.00 56.59 182 ARG A O 1
ATOM 1438 N N . ALA A 1 183 ? 13.514 -21.551 36.693 1.00 53.38 183 ALA A N 1
ATOM 1439 C CA . ALA A 1 183 ? 14.032 -21.389 35.343 1.00 53.38 183 ALA A CA 1
ATOM 1440 C C . ALA A 1 183 ? 14.178 -22.772 34.696 1.00 53.38 183 ALA A C 1
ATOM 1442 O O . ALA A 1 183 ? 14.974 -23.601 35.134 1.00 53.38 183 ALA A O 1
ATOM 1443 N N . VAL A 1 184 ? 13.384 -23.018 33.657 1.00 59.25 184 VAL A N 1
ATOM 1444 C CA . VAL A 1 184 ? 13.553 -24.191 32.801 1.00 59.25 184 VAL A CA 1
ATOM 1445 C C . VAL A 1 184 ? 14.925 -24.066 32.127 1.00 59.25 184 VAL A C 1
ATOM 1447 O O . VAL A 1 184 ? 15.219 -22.992 31.589 1.00 59.25 184 VAL A O 1
ATOM 1450 N N . PRO A 1 185 ? 15.780 -25.106 32.153 1.00 58.56 185 PRO A N 1
ATOM 1451 C CA . PRO A 1 185 ? 17.050 -25.085 31.441 1.00 58.56 185 PRO A CA 1
ATOM 1452 C C . PRO A 1 185 ? 16.821 -24.716 29.976 1.00 58.56 185 PRO A C 1
ATOM 1454 O O . PRO A 1 185 ? 15.944 -25.281 29.320 1.00 58.56 185 PRO A O 1
ATOM 1457 N N . TRP A 1 186 ? 17.591 -23.754 29.469 1.00 54.88 186 TRP A N 1
ATOM 1458 C CA . TRP A 1 186 ? 17.515 -23.352 28.070 1.00 54.88 186 TRP A CA 1
ATOM 1459 C C . TRP A 1 186 ? 17.902 -24.543 27.187 1.00 54.88 186 TRP A C 1
ATOM 1461 O O . TRP A 1 186 ? 19.074 -24.893 27.075 1.00 54.88 186 TRP A O 1
ATOM 1471 N N . SER A 1 187 ? 16.899 -25.188 26.595 1.00 58.44 187 SER A N 1
ATOM 1472 C CA . SER A 1 187 ? 17.071 -26.114 25.482 1.00 58.44 187 SER A CA 1
ATOM 1473 C C . SER A 1 187 ? 16.808 -25.323 24.209 1.00 58.44 187 SER A C 1
ATOM 1475 O O . SER A 1 187 ? 15.646 -24.999 23.943 1.00 58.44 187 SER A O 1
ATOM 1477 N N . PRO A 1 188 ? 17.841 -24.954 23.435 1.00 60.41 188 PRO A N 1
ATOM 1478 C CA . PRO A 1 188 ? 17.594 -24.401 22.121 1.00 60.41 188 PRO A CA 1
ATOM 1479 C C . PRO A 1 188 ? 16.890 -25.481 21.302 1.00 60.41 188 PRO A C 1
ATOM 1481 O O . PRO A 1 188 ? 17.454 -26.541 21.042 1.00 60.41 188 PRO A O 1
ATOM 1484 N N . ALA A 1 189 ? 15.652 -25.212 20.884 1.00 63.28 189 ALA A N 1
ATOM 1485 C CA . ALA A 1 189 ? 15.154 -25.841 19.672 1.00 63.28 189 ALA A CA 1
ATOM 1486 C C . ALA A 1 189 ? 16.187 -25.566 18.567 1.00 63.28 189 ALA A C 1
ATOM 1488 O O . ALA A 1 189 ? 16.793 -24.488 18.564 1.00 63.28 189 ALA A O 1
ATOM 1489 N N . ASP A 1 190 ? 16.411 -26.517 17.660 1.00 66.25 190 ASP A N 1
ATOM 1490 C CA . ASP A 1 190 ? 17.297 -26.331 16.508 1.00 66.25 190 ASP A CA 1
ATOM 1491 C C . ASP A 1 190 ? 16.707 -25.258 15.578 1.00 66.25 190 ASP A C 1
ATOM 1493 O O . ASP A 1 190 ? 16.043 -25.534 14.581 1.00 66.25 190 ASP A O 1
ATOM 1497 N N . VAL A 1 191 ? 16.892 -23.992 15.953 1.00 71.81 191 VAL A N 1
ATOM 1498 C CA . VAL A 1 191 ? 16.465 -22.830 15.185 1.00 71.81 191 VAL A CA 1
ATOM 1499 C C . VAL A 1 191 ? 17.552 -22.573 14.143 1.00 71.81 191 VAL A C 1
ATOM 1501 O O . VAL A 1 191 ? 18.707 -22.298 14.522 1.00 71.81 191 VAL A O 1
ATOM 1504 N N . PRO A 1 192 ? 17.217 -22.635 12.839 1.00 79.00 192 PRO A N 1
ATOM 1505 C CA . PRO A 1 192 ? 18.142 -22.290 11.770 1.00 79.00 192 PRO A CA 1
ATOM 1506 C C . PRO A 1 192 ? 18.767 -20.917 12.017 1.00 79.00 192 PRO A C 1
ATOM 1508 O O . PRO A 1 192 ? 18.096 -19.998 12.483 1.00 79.00 192 PRO A O 1
ATOM 1511 N N . HIS A 1 193 ? 20.047 -20.751 11.682 1.00 72.38 193 HIS A N 1
ATOM 1512 C CA . HIS A 1 193 ? 20.801 -19.527 11.984 1.00 72.38 193 HIS A CA 1
ATOM 1513 C C . HIS A 1 193 ? 20.107 -18.238 11.503 1.00 72.38 193 HIS A C 1
ATOM 1515 O O . HIS A 1 193 ? 20.165 -17.230 12.199 1.00 72.38 193 HIS A O 1
ATOM 1521 N N . GLY A 1 194 ? 19.393 -18.286 10.371 1.00 74.12 194 GLY A N 1
ATOM 1522 C CA . GLY A 1 194 ? 18.653 -17.146 9.814 1.00 74.12 194 GLY A CA 1
ATOM 1523 C C . GLY A 1 194 ? 17.342 -16.783 10.526 1.00 74.12 194 GLY A C 1
ATOM 1524 O O . GLY A 1 194 ? 16.724 -15.791 10.162 1.00 74.12 194 GLY A O 1
ATOM 1525 N N . GLN A 1 195 ? 16.906 -17.568 11.515 1.00 75.00 195 GLN A N 1
ATOM 1526 C CA . GLN A 1 195 ? 15.667 -17.349 12.277 1.00 75.00 195 GLN A CA 1
ATOM 1527 C C . GLN A 1 195 ? 15.925 -17.067 13.763 1.00 75.00 195 GLN A C 1
ATOM 1529 O O . GLN A 1 195 ? 14.992 -16.975 14.557 1.00 75.00 195 GLN A O 1
ATOM 1534 N N . ARG A 1 196 ? 17.194 -16.942 14.167 1.00 78.94 196 ARG A N 1
ATOM 1535 C CA . ARG A 1 196 ? 17.553 -16.623 15.551 1.00 78.94 196 ARG A CA 1
ATOM 1536 C C . ARG A 1 196 ? 17.327 -15.135 15.801 1.00 78.94 196 ARG A C 1
ATOM 1538 O O . ARG A 1 196 ? 17.825 -14.293 15.060 1.00 78.94 196 ARG A O 1
ATOM 1545 N N . THR A 1 197 ? 16.604 -14.812 16.867 1.00 80.56 197 THR A N 1
ATOM 1546 C CA . THR A 1 197 ? 16.323 -13.432 17.281 1.00 80.56 197 THR A CA 1
ATOM 1547 C C . THR A 1 197 ? 16.741 -13.236 18.734 1.00 80.56 197 THR A C 1
ATOM 1549 O O . THR A 1 197 ? 16.617 -14.149 19.548 1.00 80.56 197 THR A O 1
ATOM 1552 N N . MET A 1 198 ? 17.247 -12.046 19.060 1.00 82.50 198 MET A N 1
ATOM 1553 C CA . MET A 1 198 ? 17.635 -11.654 20.413 1.00 82.50 198 MET A CA 1
ATOM 1554 C C . MET A 1 198 ? 16.866 -1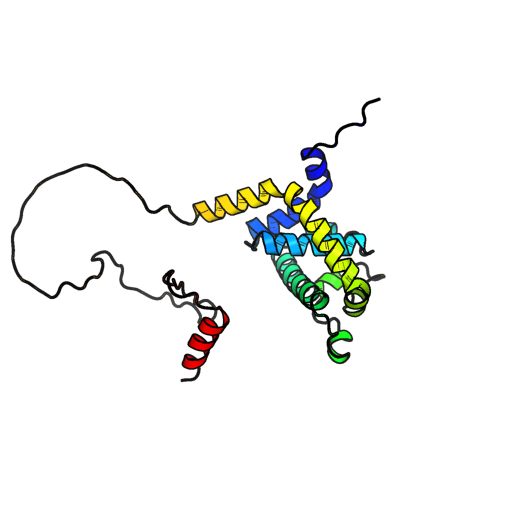0.395 20.813 1.00 82.50 198 MET A C 1
ATOM 1556 O O . MET A 1 198 ? 16.814 -9.434 20.049 1.00 82.50 198 MET A O 1
ATOM 1560 N N . PHE A 1 199 ? 16.303 -10.391 22.021 1.00 81.50 199 PHE A N 1
ATOM 1561 C CA . PHE A 1 199 ? 15.760 -9.186 22.644 1.00 81.50 199 PHE A CA 1
ATOM 1562 C C . PHE A 1 199 ? 16.818 -8.586 23.568 1.00 81.50 199 PHE A C 1
ATOM 1564 O O . PHE A 1 199 ? 17.355 -9.280 24.430 1.00 81.50 199 PHE A O 1
ATOM 1571 N N . ILE A 1 200 ? 17.122 -7.303 23.381 1.00 78.25 200 ILE A N 1
ATOM 1572 C CA . ILE A 1 200 ? 18.125 -6.564 24.155 1.00 78.25 200 ILE A CA 1
ATOM 1573 C C . ILE A 1 200 ? 17.446 -5.327 24.735 1.00 78.25 200 ILE A C 1
ATOM 1575 O O . ILE A 1 200 ? 16.659 -4.669 24.055 1.00 78.25 200 ILE A O 1
ATOM 1579 N N . THR A 1 201 ? 17.742 -5.007 25.991 1.00 80.38 201 THR A N 1
ATOM 1580 C CA . THR A 1 201 ? 17.236 -3.811 26.669 1.00 80.38 201 THR A CA 1
ATOM 1581 C C . THR A 1 201 ? 18.396 -2.917 27.090 1.00 80.38 201 THR A C 1
ATOM 1583 O O . THR A 1 201 ? 19.455 -3.394 27.494 1.00 80.38 201 THR A O 1
ATOM 1586 N N . PHE A 1 202 ? 18.192 -1.602 26.994 1.00 80.50 202 PHE A N 1
ATOM 1587 C CA . PHE A 1 202 ? 19.187 -0.598 27.364 1.00 80.50 202 PHE A CA 1
ATOM 1588 C C . PHE A 1 202 ? 18.708 0.203 28.572 1.00 80.50 202 PHE A C 1
ATOM 1590 O O . PHE A 1 202 ? 17.518 0.498 28.718 1.00 80.50 202 PHE A O 1
ATOM 1597 N N . SER A 1 203 ? 19.640 0.561 29.453 1.00 77.94 203 SER A N 1
ATOM 1598 C CA . SER A 1 203 ? 19.351 1.465 30.560 1.00 77.94 203 SER A CA 1
ATOM 1599 C C . SER A 1 203 ? 19.091 2.878 30.025 1.00 77.94 203 SER A C 1
ATOM 1601 O O . SER A 1 203 ? 19.686 3.318 29.046 1.00 77.94 203 SER A O 1
ATOM 1603 N N . ARG A 1 204 ? 18.192 3.624 30.677 1.00 69.25 204 ARG A N 1
ATOM 1604 C CA . ARG A 1 204 ? 17.769 4.964 30.220 1.00 69.25 204 ARG A CA 1
ATOM 1605 C C . ARG A 1 204 ? 18.881 6.027 30.216 1.00 69.25 204 ARG A C 1
ATOM 1607 O O . ARG A 1 204 ? 18.662 7.109 29.687 1.00 69.25 204 ARG A O 1
ATOM 1614 N N . GLY A 1 205 ? 20.030 5.756 30.839 1.00 80.31 205 GLY A N 1
ATOM 1615 C CA . GLY A 1 205 ? 21.088 6.743 31.083 1.00 80.31 205 GLY A CA 1
ATOM 1616 C C . GLY A 1 205 ? 22.067 6.962 29.928 1.00 80.31 205 GLY A C 1
ATOM 1617 O O . GLY A 1 205 ? 22.818 7.929 29.974 1.00 80.31 205 GLY A O 1
ATOM 1618 N N . TYR A 1 206 ? 22.063 6.096 28.912 1.00 73.19 206 TYR A N 1
ATOM 1619 C CA . TYR A 1 206 ? 22.933 6.211 27.741 1.00 73.19 206 TYR A CA 1
ATOM 1620 C C . TYR A 1 206 ? 22.149 5.848 26.476 1.00 73.19 206 TYR A C 1
ATOM 1622 O O . TYR A 1 206 ? 21.841 4.672 26.273 1.00 73.19 206 TYR A O 1
ATOM 1630 N N . PRO A 1 207 ? 21.784 6.830 25.633 1.00 75.69 207 PRO A N 1
ATOM 1631 C CA . PRO A 1 207 ? 21.130 6.544 24.367 1.00 75.69 207 PRO A CA 1
ATOM 1632 C C . PRO A 1 207 ? 22.133 5.875 23.424 1.00 75.69 207 PRO A C 1
ATOM 1634 O O . PRO A 1 207 ? 23.122 6.483 23.026 1.00 75.69 207 PRO A O 1
ATOM 1637 N N . ILE A 1 208 ? 21.865 4.618 23.082 1.00 84.12 208 ILE A N 1
ATOM 1638 C CA . ILE A 1 208 ? 22.662 3.838 22.135 1.00 84.12 208 ILE A CA 1
ATOM 1639 C C . ILE A 1 208 ? 21.982 3.908 20.770 1.00 84.12 208 ILE A C 1
ATOM 1641 O O . ILE A 1 208 ? 20.766 3.736 20.654 1.00 84.12 208 ILE A O 1
ATOM 1645 N N . SER A 1 209 ? 22.770 4.188 19.737 1.00 84.75 209 SER A N 1
ATOM 1646 C CA . SER A 1 209 ? 22.274 4.299 18.363 1.00 84.75 209 SER A CA 1
ATOM 1647 C C . SER A 1 209 ? 22.220 2.940 17.659 1.00 84.75 209 SER A C 1
ATOM 1649 O O . SER A 1 209 ? 22.972 2.023 17.983 1.00 84.75 209 SER A O 1
ATOM 1651 N N . GLU A 1 210 ? 21.363 2.811 16.645 1.00 83.62 210 GLU A N 1
ATOM 1652 C CA . GLU A 1 210 ? 21.260 1.589 15.833 1.00 83.62 210 GLU A CA 1
ATOM 1653 C C . GLU A 1 210 ? 22.607 1.196 15.200 1.00 83.62 210 GLU A C 1
ATOM 1655 O O . GLU A 1 210 ? 22.994 0.027 15.212 1.00 83.62 210 GLU A O 1
ATOM 1660 N N . SER A 1 211 ? 23.368 2.176 14.704 1.00 82.75 211 SER A N 1
ATOM 1661 C CA . SER A 1 211 ? 24.675 1.946 14.081 1.00 82.75 211 SER A CA 1
ATOM 1662 C C . SER A 1 211 ? 25.714 1.401 15.063 1.00 82.75 211 SER A C 1
ATOM 1664 O O . SER A 1 211 ? 26.548 0.581 14.681 1.00 82.75 211 SER A O 1
ATOM 1666 N N . GLU A 1 212 ? 25.654 1.810 16.329 1.00 83.81 212 GLU A N 1
ATOM 1667 C CA . GLU A 1 212 ? 26.529 1.321 17.393 1.00 83.81 212 GLU A CA 1
ATOM 1668 C C . GLU A 1 212 ? 26.243 -0.148 17.725 1.00 83.81 212 GLU A C 1
ATOM 1670 O O . GLU A 1 212 ? 27.172 -0.956 17.804 1.00 83.81 212 GLU A O 1
ATOM 1675 N N . VAL A 1 213 ? 24.959 -0.519 17.800 1.00 86.31 213 VAL A N 1
ATOM 1676 C CA . VAL A 1 213 ? 24.526 -1.914 17.979 1.00 86.31 213 VAL A CA 1
ATOM 1677 C C . VAL A 1 213 ? 24.982 -2.776 16.801 1.00 86.31 213 VAL A C 1
ATOM 1679 O O . VAL A 1 213 ? 25.596 -3.827 16.998 1.00 86.31 213 VAL A O 1
ATOM 1682 N N . LEU A 1 214 ? 24.746 -2.321 15.567 1.00 84.88 214 LEU A N 1
ATOM 1683 C CA . LEU A 1 214 ? 25.148 -3.047 14.360 1.00 84.88 214 LEU A CA 1
ATOM 1684 C C . LEU A 1 214 ? 26.669 -3.235 14.281 1.00 84.88 214 LEU A C 1
ATOM 1686 O O . LEU A 1 214 ? 27.141 -4.322 13.937 1.00 84.88 214 LEU A O 1
ATOM 1690 N N . ASN A 1 215 ? 27.448 -2.205 14.626 1.00 84.75 215 ASN A N 1
ATOM 1691 C CA . ASN A 1 215 ? 28.910 -2.272 14.629 1.00 84.75 215 ASN A CA 1
ATOM 1692 C C . ASN A 1 215 ? 29.419 -3.257 15.690 1.00 84.75 215 ASN A C 1
ATOM 1694 O O . ASN A 1 215 ? 30.299 -4.064 15.393 1.00 84.75 215 ASN A O 1
ATOM 1698 N N . PHE A 1 216 ? 28.835 -3.248 16.892 1.00 86.06 216 PHE A N 1
ATOM 1699 C CA . PHE A 1 216 ? 29.179 -4.195 17.952 1.00 86.06 216 PHE A CA 1
ATOM 1700 C C . PHE A 1 216 ? 29.025 -5.649 17.481 1.00 86.06 216 PHE A C 1
ATOM 1702 O O . PHE A 1 216 ? 29.998 -6.400 17.500 1.00 86.06 216 PHE A O 1
ATOM 1709 N N . PHE A 1 217 ? 27.856 -6.037 16.964 1.00 84.81 217 PHE A N 1
ATOM 1710 C CA . PHE A 1 217 ? 27.629 -7.419 16.517 1.00 84.81 217 PHE A CA 1
ATOM 1711 C C . PHE A 1 217 ? 28.443 -7.800 15.273 1.00 84.81 217 PHE A C 1
ATOM 1713 O O . PHE A 1 217 ? 28.914 -8.932 15.163 1.00 84.81 217 PHE A O 1
ATOM 1720 N N . SER A 1 218 ? 28.687 -6.852 14.366 1.00 81.88 218 SER A N 1
ATOM 1721 C CA . SER A 1 218 ? 29.483 -7.100 13.156 1.00 81.88 218 SER A CA 1
ATOM 1722 C C . SER A 1 218 ? 30.968 -7.336 13.447 1.00 81.88 218 SER A C 1
ATOM 1724 O O . SER A 1 218 ? 31.641 -8.021 12.676 1.00 81.88 218 SER A O 1
ATOM 1726 N N . ARG A 1 219 ? 31.498 -6.787 14.550 1.00 78.50 219 ARG A N 1
ATOM 1727 C CA . ARG A 1 219 ? 32.897 -6.995 14.964 1.00 78.50 219 ARG A CA 1
ATOM 1728 C C . ARG A 1 219 ? 33.163 -8.421 15.436 1.00 78.50 219 ARG A C 1
ATOM 1730 O O . ARG A 1 219 ? 34.229 -8.951 15.147 1.00 78.50 219 ARG A O 1
ATOM 1737 N N . TYR A 1 220 ? 32.202 -9.044 16.113 1.00 62.78 220 TYR A N 1
ATOM 1738 C CA . TYR A 1 220 ? 32.354 -10.398 16.656 1.00 62.78 220 TYR A CA 1
ATOM 1739 C C . TYR A 1 220 ? 31.928 -11.507 15.686 1.00 62.78 220 TYR A C 1
ATOM 1741 O O . TYR A 1 220 ? 32.289 -12.657 15.894 1.00 62.78 220 TYR A O 1
ATOM 1749 N N . ALA A 1 221 ? 31.234 -11.180 14.592 1.00 61.50 221 ALA A N 1
ATOM 1750 C CA . ALA A 1 221 ? 30.858 -12.143 13.551 1.00 61.50 221 ALA A CA 1
ATOM 1751 C C . ALA A 1 221 ? 32.013 -12.540 12.596 1.00 61.50 221 ALA A C 1
ATOM 1753 O O . ALA A 1 221 ? 31.787 -13.288 11.647 1.00 61.50 221 ALA A O 1
ATOM 1754 N N . ARG A 1 222 ? 33.234 -12.016 12.802 1.00 52.97 222 ARG A N 1
ATOM 1755 C CA . ARG A 1 222 ? 34.431 -12.281 11.974 1.00 52.97 222 ARG A CA 1
ATOM 1756 C C . ARG A 1 222 ? 35.562 -13.040 12.694 1.00 52.97 222 ARG A C 1
ATOM 1758 O O . ARG A 1 222 ? 36.673 -13.070 12.171 1.00 52.97 222 ARG A O 1
ATOM 1765 N N . SER A 1 223 ? 35.298 -13.639 13.854 1.00 44.22 223 SER A N 1
ATOM 1766 C CA . SER A 1 223 ? 36.206 -14.588 14.524 1.00 44.22 223 SER A CA 1
ATOM 1767 C C . SER A 1 223 ? 35.632 -15.994 14.478 1.00 44.22 223 SER A C 1
ATOM 1769 O O . SER A 1 223 ? 36.455 -16.922 14.631 1.00 44.22 223 SER A O 1
#

Radius of gyration: 25.94 Å; chains: 1; bounding box: 67×53×81 Å

pLDDT: mean 78.51, std 18.78, range [26.88, 97.81]

Secondary structure (DSSP, 8-state):
-PPP---HHHHHHHTHHHHHHHHIIIIIS---HHHHHHHHHHHHHHHHTT-TTHHHHHHTS-HHHHHHHHHHHHHHHHHHH-SSPPPHHHHTT-TT-HHHHHHS-TT----HHHHHHTHHHHHHHHHHHHHHHHHHTHHHHHHHHHHHHHHS-------------------------SS-TT----------GGG--------TTS---HHHHHHHHHHHTT-